Protein AF-A0A2S9Z1Y5-F1 (afdb_monomer)

Mean predicted aligned error: 18.27 Å

Secondary structure (DSSP, 8-state):
-----------------------------------------GGG-EEEEEEEE--S-HHHHHHHHSTTT--EEEEETT-EE-TTTPPEEEEB-S-SEE-TTSTT-EEEEEEEEEEEEGGGTEEEEEEEEEEEEEETTEEEEEEEEEEEEE-TTS-EEEEEEEEEEEEEEEE-S---TTBSEEEEEEEEEE-HHHHHHTTTSS-TT-B---EEEEEEEESTTPBPP------------------------------------------------SSSSSTTGGGT-SPPP-PPPPPPPPHHHHTTS--

Nearest PDB structures (foldseek):
  6jsa-assembly1_A  TM=8.791E-01  e=3.546E-11  Corynebacterium glutamicum ATCC 13032
  6jsb-assembly2_B  TM=8.304E-01  e=4.622E-11  Corynebacterium glutamicum ATCC 13032
  6js9-assembly2_B  TM=7.954E-01  e=5.441E-09  Corynebacterium glutamicum ATCC 13032
  8smu-assembly1_A  TM=7.666E-01  e=1.205E-08  Aequorea victoria
  6jsd-assembly1_A  TM=7.590E-01  e=3.392E-07  Corynebacterium glutamicum ATCC 13032

Solvent-accessible surface area (backbone atoms only — not comparable to full-atom values): 18868 Å² total; per-residue (Å²): 133,88,82,89,83,89,86,89,87,87,87,90,81,87,83,84,82,84,80,85,80,83,80,80,81,81,74,79,80,76,75,78,74,74,70,81,54,74,46,80,60,59,89,57,31,39,22,30,56,52,33,41,32,45,45,73,27,56,69,56,47,44,42,30,62,26,91,81,26,67,26,47,79,46,48,34,79,75,20,45,56,47,78,82,79,40,58,29,36,20,37,42,67,43,68,72,40,67,34,60,81,36,60,73,34,72,45,39,23,40,21,29,43,37,38,35,16,56,92,57,36,32,35,35,40,42,28,56,35,30,46,34,24,68,39,82,58,30,31,34,34,27,24,24,37,42,32,42,30,38,46,100,86,69,45,83,43,69,41,74,47,71,72,34,60,36,22,46,30,38,46,64,80,80,75,63,71,31,41,28,63,48,78,41,50,24,51,28,29,27,24,66,51,36,17,52,68,50,74,64,76,41,55,54,72,39,79,40,31,61,29,38,44,31,36,34,38,43,39,96,34,36,47,74,74,78,70,80,75,77,92,77,87,81,85,85,84,83,91,84,86,88,82,90,82,84,89,85,85,89,82,90,80,89,82,83,84,88,81,88,79,89,86,83,90,86,90,83,87,86,89,87,89,85,80,76,72,72,71,58,64,80,69,72,81,67,82,83,78,80,73,80,80,74,78,79,78,57,74,80,62,62,74,73,54,86,129

Structure (mmCIF, N/CA/C/O backbone):
data_AF-A0A2S9Z1Y5-F1
#
_entry.id   AF-A0A2S9Z1Y5-F1
#
loop_
_atom_site.group_PDB
_atom_site.id
_atom_site.type_symbol
_atom_site.label_atom_id
_atom_site.label_alt_id
_atom_site.label_comp_id
_atom_site.label_asym_id
_atom_site.label_entity_id
_atom_site.label_seq_id
_atom_site.pdbx_PDB_ins_code
_atom_site.Cartn_x
_atom_site.Cartn_y
_atom_site.Cartn_z
_atom_site.occupancy
_atom_site.B_iso_or_equiv
_atom_site.auth_seq_id
_atom_site.auth_comp_id
_atom_site.auth_asym_id
_atom_site.auth_atom_id
_atom_site.pdbx_PDB_model_num
ATOM 1 N N . MET A 1 1 ? -3.753 -54.426 124.179 1.00 38.72 1 MET A N 1
ATOM 2 C CA . MET A 1 1 ? -2.621 -54.236 123.244 1.00 38.72 1 MET A CA 1
ATOM 3 C C . MET A 1 1 ? -2.992 -53.029 122.375 1.00 38.72 1 MET A C 1
ATOM 5 O O . MET A 1 1 ? -3.966 -53.145 121.653 1.00 38.72 1 MET A O 1
ATOM 9 N N . LEU A 1 2 ? -2.569 -51.782 122.665 1.00 38.56 2 LEU A N 1
ATOM 10 C CA . LEU A 1 2 ? -1.270 -51.142 122.317 1.00 38.56 2 LEU A CA 1
ATOM 11 C C . LEU A 1 2 ? -0.838 -51.491 120.877 1.00 38.56 2 LEU A C 1
ATOM 13 O O . LEU A 1 2 ? -0.838 -52.666 120.555 1.00 38.56 2 LEU A O 1
ATOM 17 N N . SER A 1 3 ? -0.406 -50.618 119.962 1.00 40.72 3 SER A N 1
ATOM 18 C CA . SER A 1 3 ? 0.148 -49.251 119.978 1.00 40.72 3 SER A CA 1
ATOM 19 C C . SER A 1 3 ? 0.365 -48.878 118.478 1.00 40.72 3 SER A C 1
ATOM 21 O O . SER A 1 3 ? 0.708 -49.764 117.708 1.00 40.72 3 SER A O 1
ATOM 23 N N . VAL A 1 4 ? 0.043 -47.678 117.968 1.00 45.22 4 VAL A N 1
ATOM 24 C CA . VAL A 1 4 ? 0.952 -46.511 117.778 1.00 45.22 4 VAL A CA 1
ATOM 25 C C . VAL A 1 4 ? 1.717 -46.419 116.427 1.00 45.22 4 VAL A C 1
ATOM 27 O O . VAL A 1 4 ? 2.617 -47.192 116.141 1.00 45.22 4 VAL A O 1
ATOM 30 N N . ARG A 1 5 ? 1.384 -45.331 115.698 1.00 49.84 5 ARG A N 1
ATOM 31 C CA . ARG A 1 5 ? 2.221 -44.315 114.993 1.00 49.84 5 ARG A CA 1
ATOM 32 C C . ARG A 1 5 ? 3.092 -44.624 113.746 1.00 49.84 5 ARG A C 1
ATOM 34 O O . ARG A 1 5 ? 4.193 -45.136 113.844 1.00 49.84 5 ARG A O 1
ATOM 41 N N . SER A 1 6 ? 2.691 -43.939 112.659 1.00 50.47 6 SER A N 1
ATOM 42 C CA . SER A 1 6 ? 3.401 -42.882 111.882 1.00 50.47 6 SER A CA 1
ATOM 43 C C . SER A 1 6 ? 4.712 -43.157 111.118 1.00 50.47 6 SER A C 1
ATOM 45 O O . SER A 1 6 ? 5.701 -43.543 111.729 1.00 50.47 6 SER A O 1
ATOM 47 N N . ARG A 1 7 ? 4.808 -42.651 109.871 1.00 52.56 7 ARG A N 1
ATOM 48 C CA . ARG A 1 7 ? 5.592 -41.448 109.471 1.00 52.56 7 ARG A CA 1
ATOM 49 C C . ARG A 1 7 ? 5.384 -41.101 107.981 1.00 52.56 7 ARG A C 1
ATOM 51 O O . ARG A 1 7 ? 5.009 -41.948 107.185 1.00 52.56 7 ARG A O 1
ATOM 58 N N . ARG A 1 8 ? 5.572 -39.811 107.673 1.00 59.75 8 ARG A N 1
ATOM 59 C CA . ARG A 1 8 ? 5.397 -39.111 106.382 1.00 59.75 8 ARG A CA 1
ATOM 60 C C . ARG A 1 8 ? 6.582 -39.341 105.428 1.00 59.75 8 ARG A C 1
ATOM 62 O O . ARG A 1 8 ? 7.647 -39.667 105.935 1.00 59.75 8 ARG A O 1
ATOM 69 N N . LEU A 1 9 ? 6.418 -39.005 104.137 1.00 47.81 9 LEU A N 1
ATOM 70 C CA . LEU A 1 9 ? 7.308 -38.143 103.317 1.00 47.81 9 LEU A CA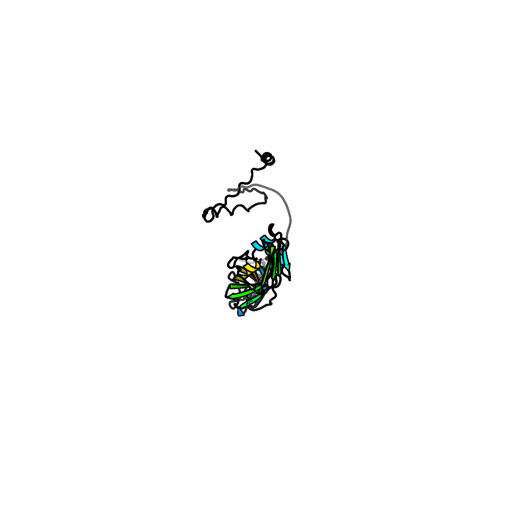 1
ATOM 71 C C . LEU A 1 9 ? 6.660 -37.846 101.931 1.00 47.81 9 LEU A C 1
ATOM 73 O O . LEU A 1 9 ? 6.079 -38.734 101.320 1.00 47.81 9 LEU A O 1
ATOM 77 N N . ALA A 1 10 ? 6.724 -36.581 101.488 1.00 44.72 10 ALA A N 1
ATOM 78 C CA . ALA A 1 10 ? 6.367 -36.036 100.151 1.00 44.72 10 ALA A CA 1
ATOM 79 C C . ALA A 1 10 ? 7.657 -35.970 99.261 1.00 44.72 10 ALA A C 1
ATOM 81 O O . ALA A 1 10 ? 8.664 -36.444 99.794 1.00 44.72 10 ALA A O 1
ATOM 82 N N . PRO A 1 11 ? 7.772 -35.367 98.033 1.00 51.75 11 PRO A N 1
ATOM 83 C CA . PRO A 1 11 ? 6.870 -34.460 97.280 1.00 51.75 11 PRO A CA 1
ATOM 84 C C . PRO A 1 11 ? 6.897 -34.536 95.707 1.00 51.75 11 PRO A C 1
ATOM 86 O O . PRO A 1 11 ? 7.603 -35.335 95.110 1.00 51.75 11 PRO A O 1
ATOM 89 N N . ALA A 1 12 ? 6.149 -33.606 95.081 1.00 43.25 12 ALA A N 1
ATOM 90 C CA . ALA A 1 12 ? 6.402 -32.858 93.827 1.00 43.25 12 ALA A CA 1
ATOM 91 C C . ALA A 1 12 ? 6.420 -33.540 92.434 1.00 43.25 12 ALA A C 1
ATOM 93 O O . ALA A 1 12 ? 7.343 -34.264 92.082 1.00 43.25 12 ALA A O 1
ATOM 94 N N . ALA A 1 13 ? 5.502 -33.101 91.559 1.00 40.69 13 ALA A N 1
ATOM 95 C CA . ALA A 1 13 ? 5.736 -32.993 90.116 1.00 40.69 13 ALA A CA 1
ATOM 96 C C . ALA A 1 13 ? 5.002 -31.759 89.548 1.00 40.69 13 ALA A C 1
ATOM 98 O O . ALA A 1 13 ? 3.825 -31.538 89.831 1.00 40.69 13 ALA A O 1
ATOM 99 N N . LEU A 1 14 ? 5.752 -30.943 88.801 1.00 41.97 14 LEU A N 1
ATOM 100 C CA . LEU A 1 14 ? 5.355 -29.709 88.115 1.00 41.97 14 LEU A CA 1
ATOM 101 C C . LEU A 1 14 ? 4.198 -29.939 87.126 1.00 41.97 14 LEU A C 1
ATOM 103 O O . LEU A 1 14 ? 4.269 -30.839 86.293 1.00 41.97 14 LEU A O 1
ATOM 107 N N . ALA A 1 15 ? 3.198 -29.055 87.139 1.00 42.56 15 ALA A N 1
ATOM 108 C CA . ALA A 1 15 ? 2.234 -28.915 86.050 1.00 42.56 15 ALA A CA 1
ATOM 109 C C . ALA A 1 15 ? 2.731 -27.837 85.071 1.00 42.56 15 ALA A C 1
ATOM 111 O O . ALA A 1 15 ? 2.808 -26.661 85.427 1.00 42.56 15 ALA A O 1
ATOM 112 N N . LEU A 1 16 ? 3.089 -28.241 83.848 1.00 45.97 16 LEU A N 1
ATOM 113 C CA . LEU A 1 16 ? 3.370 -27.331 82.736 1.00 45.97 16 LEU A CA 1
ATOM 114 C C . LEU A 1 16 ? 2.037 -26.797 82.185 1.00 45.97 16 LEU A C 1
ATOM 116 O O . LEU A 1 16 ? 1.199 -27.560 81.709 1.00 45.97 16 LEU A O 1
ATOM 120 N N . SER A 1 17 ? 1.843 -25.485 82.253 1.00 48.00 17 SER A N 1
ATOM 121 C CA . SER A 1 17 ? 0.731 -24.767 81.634 1.00 48.00 17 SER A CA 1
ATOM 122 C C . SER A 1 17 ? 0.933 -24.661 80.119 1.00 48.00 17 SER A C 1
ATOM 124 O O . SER A 1 17 ? 1.886 -24.023 79.674 1.00 48.00 17 SER A O 1
ATOM 126 N N . VAL A 1 18 ? 0.029 -25.244 79.330 1.00 45.53 18 VAL A N 1
ATOM 127 C CA . VAL A 1 18 ? -0.055 -25.020 77.878 1.00 45.53 18 VAL A CA 1
ATOM 128 C C . VAL A 1 18 ? -0.941 -23.800 77.634 1.00 45.53 18 VAL A C 1
ATOM 130 O O . VAL A 1 18 ? -2.139 -23.826 77.912 1.00 45.53 18 VAL A O 1
ATOM 133 N N . SER A 1 19 ? -0.351 -22.714 77.143 1.00 46.69 19 SER A N 1
ATOM 134 C CA . SER A 1 19 ? -1.064 -21.534 76.661 1.00 46.69 19 SER A CA 1
ATOM 135 C C . SER A 1 19 ? -1.602 -21.783 75.246 1.00 46.69 19 SER A C 1
ATOM 137 O O . SER A 1 19 ? -0.847 -22.036 74.311 1.00 46.69 19 SER A O 1
ATOM 139 N N . LEU A 1 20 ? -2.926 -21.697 75.085 1.00 46.91 20 LEU A N 1
ATOM 140 C CA . LEU A 1 20 ? -3.603 -21.684 73.787 1.00 46.91 20 LEU A CA 1
ATOM 141 C C . LEU A 1 20 ? -3.385 -20.311 73.125 1.00 46.91 20 LEU A C 1
ATOM 143 O O . LEU A 1 20 ? -4.011 -19.323 73.505 1.00 46.91 20 LEU A O 1
ATOM 147 N N . GLY A 1 21 ? -2.477 -20.238 72.153 1.00 44.31 21 GLY A N 1
ATOM 148 C CA . GLY A 1 21 ? -2.326 -19.073 71.283 1.00 44.31 21 GLY A CA 1
ATOM 149 C C . G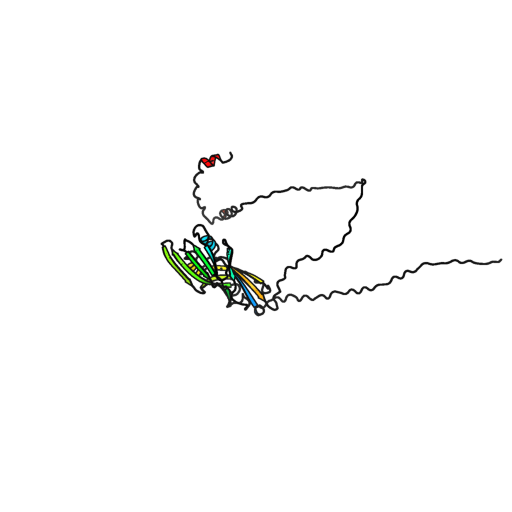LY A 1 21 ? -3.395 -19.081 70.191 1.00 44.31 21 GLY A C 1
ATOM 150 O O . GLY A 1 21 ? -3.364 -19.927 69.302 1.00 44.31 21 GLY A O 1
ATOM 151 N N . ALA A 1 22 ? -4.342 -18.145 70.250 1.00 47.19 22 ALA A N 1
ATOM 152 C CA . ALA A 1 22 ? -5.285 -17.890 69.167 1.00 47.19 22 ALA A CA 1
ATOM 153 C C . ALA A 1 22 ? -4.573 -17.122 68.040 1.00 47.19 22 ALA A C 1
ATOM 155 O O . ALA A 1 22 ? -4.371 -15.912 68.133 1.00 47.19 22 ALA A O 1
ATOM 156 N N . ALA A 1 23 ? -4.177 -17.824 66.978 1.00 47.78 23 ALA A N 1
ATOM 157 C CA . ALA A 1 23 ? -3.744 -17.198 65.735 1.00 47.78 23 ALA A CA 1
ATOM 158 C C . ALA A 1 23 ? -4.984 -16.746 64.948 1.00 47.78 23 ALA A C 1
ATOM 160 O O . ALA A 1 23 ? -5.724 -17.567 64.406 1.00 47.78 23 ALA A O 1
ATOM 161 N N . ALA A 1 24 ? -5.229 -15.437 64.908 1.00 50.44 24 ALA A N 1
ATOM 162 C CA . ALA A 1 24 ? -6.201 -14.849 63.998 1.00 50.44 24 ALA A CA 1
ATOM 163 C C . ALA A 1 24 ? -5.649 -14.940 62.565 1.00 50.44 24 ALA A C 1
ATOM 165 O O . ALA A 1 24 ? -4.681 -14.262 62.226 1.00 50.44 24 ALA A O 1
ATOM 166 N N . LEU A 1 25 ? -6.249 -15.797 61.734 1.00 47.19 25 LEU A N 1
ATOM 167 C CA . LEU A 1 25 ? -6.003 -15.816 60.294 1.00 47.19 25 LEU A CA 1
ATOM 168 C C . LEU A 1 25 ? -6.595 -14.541 59.681 1.00 47.19 25 LEU A C 1
ATOM 170 O O . LEU A 1 25 ? -7.809 -14.419 59.525 1.00 47.19 25 LEU A O 1
ATOM 174 N N . SER A 1 26 ? -5.740 -13.593 59.314 1.00 53.72 26 SER A N 1
ATOM 175 C CA . SER A 1 26 ? -6.088 -12.516 58.391 1.00 53.72 26 SER A CA 1
ATOM 176 C C . SER A 1 26 ? -6.275 -13.119 56.996 1.00 53.72 26 SER A C 1
ATOM 178 O O . SER A 1 26 ? -5.310 -13.479 56.326 1.00 53.72 26 SER A O 1
ATOM 180 N N . ALA A 1 27 ? -7.529 -13.258 56.565 1.00 49.47 27 ALA A N 1
ATOM 181 C CA . ALA A 1 27 ? -7.848 -13.626 55.191 1.00 49.47 27 ALA A CA 1
ATOM 182 C C . ALA A 1 27 ? -7.445 -12.477 54.244 1.00 49.47 27 ALA A C 1
ATOM 184 O O . ALA A 1 27 ? -7.798 -11.325 54.519 1.00 49.47 27 ALA A O 1
ATOM 185 N N . PRO A 1 28 ? -6.736 -12.741 53.133 1.00 48.94 28 PRO A N 1
ATOM 186 C CA . PRO A 1 28 ? -6.531 -11.728 52.110 1.00 48.94 28 PRO A CA 1
ATOM 187 C C . PRO A 1 28 ? -7.889 -11.381 51.491 1.00 48.94 28 PRO A C 1
ATOM 189 O O . PRO A 1 28 ? -8.645 -12.266 51.087 1.00 48.94 28 PRO A O 1
ATOM 192 N N . ALA A 1 29 ? -8.213 -10.088 51.443 1.00 49.09 29 ALA A N 1
ATOM 193 C CA . ALA A 1 29 ? -9.372 -9.601 50.715 1.00 49.09 29 ALA A CA 1
ATOM 194 C C . ALA A 1 29 ? -9.214 -10.013 49.246 1.00 49.09 29 ALA A C 1
ATOM 196 O O . ALA A 1 29 ? -8.304 -9.547 48.560 1.00 49.09 29 ALA A O 1
ATOM 197 N N . ALA A 1 30 ? -10.078 -10.916 48.783 1.00 45.19 30 ALA A N 1
ATOM 198 C CA . ALA A 1 30 ? -10.193 -11.228 47.373 1.00 45.19 30 ALA A CA 1
ATOM 199 C C . ALA A 1 30 ? -10.596 -9.936 46.658 1.00 45.19 30 ALA A C 1
ATOM 201 O O . ALA A 1 30 ? -11.728 -9.467 46.786 1.00 45.19 30 ALA A O 1
ATOM 202 N N . VAL A 1 31 ? -9.647 -9.335 45.941 1.00 52.12 31 VAL A N 1
ATOM 203 C CA . VAL A 1 31 ? -9.962 -8.326 44.938 1.00 52.12 31 VAL A CA 1
ATOM 204 C C . VAL A 1 31 ? -10.871 -9.046 43.954 1.00 52.12 31 VAL A C 1
ATOM 206 O O . VAL A 1 31 ? -10.436 -9.981 43.282 1.00 52.12 31 VAL A O 1
ATOM 209 N N . ALA A 1 32 ? -12.156 -8.694 43.945 1.00 46.69 32 ALA A N 1
ATOM 210 C CA . ALA A 1 32 ? -13.061 -9.160 42.914 1.00 46.69 32 ALA A CA 1
ATOM 211 C C . ALA A 1 32 ? -12.478 -8.666 41.590 1.00 46.69 32 ALA A C 1
ATOM 213 O O . ALA A 1 32 ? -12.548 -7.476 41.285 1.00 46.69 32 ALA A O 1
ATOM 214 N N . ALA A 1 33 ? -11.827 -9.564 40.852 1.00 50.16 33 ALA A N 1
ATOM 215 C CA . ALA A 1 33 ? -11.483 -9.317 39.470 1.00 50.16 33 ALA A CA 1
ATOM 216 C C . ALA A 1 33 ? -12.812 -9.030 38.768 1.00 50.16 33 ALA A C 1
ATOM 218 O O . ALA A 1 33 ? -13.653 -9.925 38.647 1.00 50.16 33 ALA A O 1
ATOM 219 N N . GLU A 1 34 ? -13.049 -7.767 38.401 1.00 49.12 34 GLU A N 1
ATOM 220 C CA . GLU A 1 34 ? -14.150 -7.439 37.507 1.00 49.12 34 GLU A CA 1
ATOM 221 C C . GLU A 1 34 ? -14.014 -8.363 36.296 1.00 49.12 34 GLU A C 1
ATOM 223 O O . GLU A 1 34 ? -12.950 -8.440 35.675 1.00 49.12 34 GLU A O 1
ATOM 228 N N . ALA A 1 35 ? -15.078 -9.111 35.996 1.00 49.25 35 ALA A N 1
ATOM 229 C CA . ALA A 1 35 ? -15.143 -9.885 34.769 1.00 49.25 35 ALA A CA 1
ATOM 230 C C . ALA A 1 35 ? -14.788 -8.953 33.599 1.00 49.25 35 ALA A C 1
ATOM 232 O O . ALA A 1 35 ? -15.253 -7.805 33.600 1.00 49.25 35 ALA A O 1
ATOM 233 N N . PRO A 1 36 ? -13.976 -9.398 32.620 1.00 53.81 36 PRO A N 1
ATOM 234 C CA . PRO A 1 36 ? -13.613 -8.549 31.498 1.00 53.81 36 PRO A CA 1
ATOM 235 C C . PRO A 1 36 ? -14.906 -8.065 30.846 1.00 53.81 36 PRO A C 1
ATOM 237 O O . PRO A 1 36 ? -15.701 -8.869 30.352 1.00 53.81 36 PRO A O 1
ATOM 240 N N . LYS A 1 37 ? -15.149 -6.749 30.896 1.00 57.25 37 LYS A N 1
ATOM 241 C CA . LYS A 1 37 ? -16.239 -6.121 30.153 1.00 57.25 37 LYS A CA 1
ATOM 242 C C . LYS A 1 37 ? -15.904 -6.341 28.682 1.00 57.25 37 LYS A C 1
ATOM 244 O O . LYS A 1 37 ? -15.080 -5.633 28.121 1.00 57.25 37 LYS A O 1
ATOM 249 N N . GLY A 1 38 ? -16.456 -7.390 28.078 1.00 62.44 38 GLY A N 1
ATOM 250 C CA . GLY A 1 38 ? -16.220 -7.674 26.671 1.00 62.44 38 GLY A CA 1
ATOM 251 C C . GLY A 1 38 ? -16.755 -6.516 25.836 1.00 62.44 38 GLY A C 1
ATOM 252 O O . GLY A 1 38 ? -17.953 -6.238 25.887 1.00 62.44 38 GLY A O 1
ATOM 253 N N . CYS A 1 39 ? -15.888 -5.844 25.073 1.00 67.69 39 CYS A N 1
ATOM 254 C CA . CYS A 1 39 ? -16.331 -4.866 24.084 1.00 67.69 39 CYS A CA 1
ATOM 255 C C . CYS A 1 39 ? -17.222 -5.555 23.043 1.00 67.69 39 CYS A C 1
ATOM 257 O O . CYS A 1 39 ? -16.732 -6.211 22.120 1.00 67.69 39 CYS A O 1
ATOM 259 N N . THR A 1 40 ? -18.535 -5.409 23.184 1.00 70.06 40 THR A N 1
ATOM 260 C CA . THR A 1 40 ? -19.505 -5.876 22.185 1.00 70.06 40 THR A CA 1
ATOM 261 C C . THR A 1 40 ? -19.886 -4.744 21.232 1.00 70.06 40 THR A C 1
ATOM 263 O O . THR A 1 40 ? -19.989 -4.969 20.020 1.00 70.06 40 THR A O 1
ATOM 266 N N . ASP A 1 41 ? -19.979 -3.520 21.755 1.00 82.44 41 ASP A N 1
ATOM 267 C CA . ASP A 1 41 ? -20.291 -2.311 21.000 1.00 82.44 41 ASP A CA 1
ATOM 268 C C . ASP A 1 41 ? -19.025 -1.641 20.437 1.00 82.44 41 ASP A C 1
ATOM 270 O O . ASP A 1 41 ? -18.089 -1.320 21.167 1.00 82.44 41 ASP A O 1
ATOM 274 N N . ALA A 1 42 ? -19.000 -1.426 19.119 1.00 83.38 42 ALA A N 1
ATOM 275 C CA . ALA A 1 42 ? -17.908 -0.732 18.439 1.00 83.38 42 ALA A CA 1
ATOM 276 C C . ALA A 1 42 ? -17.870 0.772 18.764 1.00 83.38 42 ALA A C 1
ATOM 278 O O . ALA A 1 42 ? -16.807 1.378 18.677 1.00 83.38 42 ALA A O 1
ATOM 279 N N . ALA A 1 43 ? -18.994 1.369 19.181 1.00 86.56 43 ALA A N 1
ATOM 280 C CA . ALA A 1 43 ? -19.068 2.786 19.540 1.00 86.56 43 ALA A CA 1
ATOM 281 C C . ALA A 1 43 ? -18.254 3.136 20.799 1.00 86.56 43 ALA A C 1
ATOM 283 O O . ALA A 1 43 ? -17.921 4.298 21.016 1.00 86.56 43 ALA A O 1
ATOM 284 N N . GLN A 1 44 ? -17.913 2.135 21.615 1.00 87.00 44 GLN A N 1
ATOM 285 C CA . GLN A 1 44 ? -17.090 2.289 22.818 1.00 87.00 44 GLN A CA 1
ATOM 286 C C . GLN A 1 44 ? -15.585 2.183 22.532 1.00 87.00 44 GLN A C 1
ATOM 288 O O . GLN A 1 44 ? -14.781 2.239 23.461 1.00 87.00 44 GLN A O 1
ATOM 293 N N . ILE A 1 45 ? -15.199 1.997 21.266 1.00 89.44 45 ILE A N 1
ATOM 294 C CA . ILE A 1 45 ? -13.822 1.730 20.861 1.00 89.44 45 ILE A CA 1
ATOM 295 C C . ILE A 1 45 ? -13.354 2.835 19.924 1.00 89.44 45 ILE A C 1
ATOM 297 O O . ILE A 1 45 ? -13.943 3.091 18.874 1.00 89.44 45 ILE A O 1
ATOM 301 N N . THR A 1 46 ? -12.243 3.456 20.296 1.00 91.88 46 THR A N 1
ATOM 302 C CA . THR A 1 46 ? -11.485 4.358 19.432 1.00 91.88 46 THR A CA 1
ATOM 303 C C . THR A 1 46 ? -10.284 3.600 18.885 1.00 91.88 46 THR A C 1
ATOM 305 O O . THR A 1 46 ? -9.589 2.922 19.643 1.00 91.88 46 THR A O 1
ATOM 308 N N . THR A 1 47 ? -10.015 3.718 17.587 1.00 93.06 47 THR A N 1
ATOM 309 C CA . THR A 1 47 ? -8.849 3.099 16.952 1.00 93.06 47 THR A CA 1
ATOM 310 C C . THR A 1 47 ? -7.842 4.158 16.519 1.00 93.06 47 THR A C 1
ATOM 312 O O . THR A 1 47 ? -8.209 5.150 15.899 1.00 93.06 47 THR A O 1
ATOM 315 N N . THR A 1 48 ? -6.560 3.921 16.796 1.00 95.75 48 THR A N 1
ATOM 316 C CA . THR A 1 48 ? -5.432 4.669 16.232 1.00 95.75 48 THR A CA 1
ATOM 317 C C . THR A 1 48 ? -4.679 3.771 15.246 1.00 95.75 48 THR A C 1
ATOM 319 O O . THR A 1 48 ? -4.203 2.703 15.641 1.00 95.75 48 THR A O 1
ATOM 322 N N . PRO A 1 49 ? -4.559 4.144 13.962 1.00 95.25 49 PRO A N 1
ATOM 323 C CA . PRO A 1 49 ? -3.712 3.410 13.035 1.00 95.25 49 PRO A CA 1
ATOM 324 C C . PRO A 1 49 ? -2.236 3.601 13.385 1.00 95.25 49 PRO A C 1
ATOM 326 O O . PRO A 1 49 ? -1.815 4.662 13.835 1.00 95.25 49 PRO A O 1
ATOM 329 N N . VAL A 1 50 ? -1.445 2.553 13.171 1.00 96.94 50 VAL A N 1
ATOM 330 C CA . VAL A 1 50 ? -0.006 2.547 13.461 1.00 96.94 50 VAL A CA 1
ATOM 331 C C . VAL A 1 50 ? 0.790 2.489 12.165 1.00 96.94 50 VAL A C 1
ATOM 333 O O . VAL A 1 50 ? 1.621 3.354 11.897 1.00 96.94 50 VAL A O 1
ATOM 336 N N . ALA A 1 51 ? 0.545 1.464 11.349 1.00 97.81 51 ALA A N 1
ATOM 337 C CA . ALA A 1 51 ? 1.251 1.273 10.090 1.00 97.81 51 ALA A CA 1
ATOM 338 C C . ALA A 1 51 ? 0.481 0.350 9.143 1.00 97.81 51 ALA A C 1
ATOM 340 O O . ALA A 1 51 ? -0.273 -0.521 9.581 1.00 97.81 51 ALA A O 1
ATOM 341 N N . LEU A 1 52 ? 0.751 0.495 7.851 1.00 98.50 52 LEU A N 1
ATOM 342 C CA . LEU A 1 52 ? 0.333 -0.421 6.799 1.00 98.50 52 LEU A CA 1
ATOM 343 C C . LEU A 1 52 ? 1.575 -1.094 6.218 1.00 98.50 52 LEU A C 1
ATOM 345 O O . LEU A 1 52 ? 2.542 -0.421 5.880 1.00 98.50 52 LEU A O 1
ATOM 349 N N . LYS A 1 53 ? 1.565 -2.417 6.078 1.00 98.44 53 LYS A N 1
ATOM 350 C CA . LYS A 1 53 ? 2.609 -3.156 5.358 1.00 98.44 53 LYS A CA 1
ATOM 351 C C . LYS A 1 53 ? 2.042 -3.687 4.057 1.00 98.44 53 LYS A C 1
ATOM 353 O O . LYS A 1 53 ? 1.042 -4.396 4.111 1.00 98.44 53 LYS A O 1
ATOM 358 N N . TRP A 1 54 ? 2.663 -3.385 2.922 1.00 98.50 54 TRP A N 1
ATOM 359 C CA . TRP A 1 54 ? 2.203 -3.881 1.624 1.00 98.50 54 TRP A CA 1
ATOM 360 C C . TRP A 1 54 ? 3.274 -3.736 0.542 1.00 98.50 54 TRP A C 1
ATOM 362 O O . TRP A 1 54 ? 3.990 -2.744 0.514 1.00 98.50 54 TRP A O 1
ATOM 372 N N . ASN A 1 55 ? 3.361 -4.706 -0.368 1.00 96.75 55 ASN A N 1
ATOM 373 C CA . ASN A 1 55 ? 4.407 -4.777 -1.396 1.00 96.75 55 ASN A CA 1
ATOM 374 C C . ASN A 1 55 ? 3.914 -4.555 -2.826 1.00 96.75 55 ASN A C 1
ATOM 376 O O . ASN A 1 55 ? 4.652 -4.821 -3.772 1.00 96.75 55 ASN A O 1
ATOM 380 N N . ILE A 1 56 ? 2.669 -4.107 -3.017 1.00 97.38 56 ILE A N 1
ATOM 381 C CA . ILE A 1 56 ? 1.961 -4.161 -4.305 1.00 97.38 56 ILE A CA 1
ATOM 382 C C . ILE A 1 56 ? 1.772 -5.625 -4.739 1.00 97.38 56 ILE A C 1
ATOM 384 O O . ILE A 1 56 ? 0.677 -6.165 -4.628 1.00 97.38 56 ILE A O 1
ATOM 388 N N . LYS A 1 57 ? 2.845 -6.301 -5.160 1.00 97.81 57 LYS A N 1
ATOM 389 C CA . LYS A 1 57 ? 2.924 -7.748 -5.391 1.00 97.81 57 LYS A CA 1
ATOM 390 C C . LYS A 1 57 ? 4.365 -8.216 -5.187 1.00 97.81 57 LYS A C 1
ATOM 392 O O . LYS A 1 57 ? 5.281 -7.645 -5.776 1.00 97.81 57 LYS A O 1
ATOM 397 N N . ASP A 1 58 ? 4.579 -9.289 -4.432 1.00 97.50 58 ASP A N 1
ATOM 398 C CA . ASP A 1 58 ? 5.939 -9.749 -4.103 1.00 97.50 58 ASP A CA 1
ATOM 399 C C . ASP A 1 58 ? 6.747 -10.168 -5.340 1.00 97.50 58 ASP A C 1
ATOM 401 O O . ASP A 1 58 ? 7.950 -9.910 -5.426 1.00 97.50 58 ASP A O 1
ATOM 405 N N . SER A 1 59 ? 6.085 -10.738 -6.355 1.00 97.12 59 SER A N 1
ATOM 406 C CA . SER A 1 59 ? 6.725 -11.054 -7.639 1.00 97.12 59 SER A CA 1
ATOM 407 C C . SER A 1 59 ? 7.178 -9.804 -8.391 1.00 97.12 59 SER A C 1
ATOM 409 O O . SER A 1 59 ? 8.143 -9.872 -9.146 1.00 97.12 59 SER A O 1
ATOM 411 N N . TYR A 1 60 ? 6.515 -8.662 -8.187 1.00 97.38 60 TYR A N 1
ATOM 412 C CA . TYR A 1 60 ?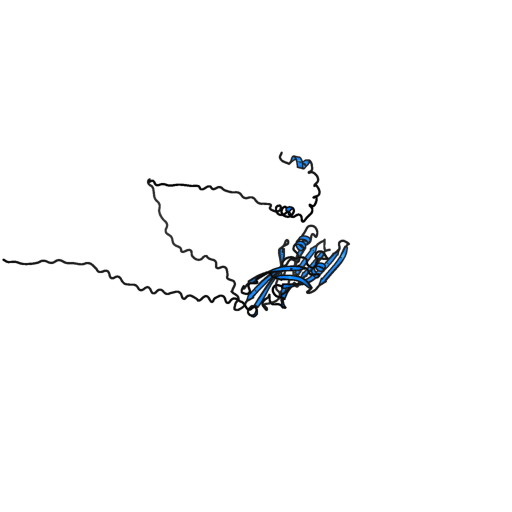 6.918 -7.401 -8.799 1.00 97.38 60 TYR A CA 1
ATOM 413 C C . TYR A 1 60 ? 8.179 -6.857 -8.138 1.00 97.38 60 TYR A C 1
ATOM 415 O O . TYR A 1 60 ? 9.144 -6.567 -8.835 1.00 97.38 60 TYR A O 1
ATOM 423 N N . ILE A 1 61 ? 8.211 -6.823 -6.801 1.00 97.81 61 ILE A N 1
ATOM 424 C CA . ILE A 1 61 ? 9.407 -6.449 -6.033 1.00 97.81 61 ILE A CA 1
ATOM 425 C C . ILE A 1 61 ? 10.589 -7.348 -6.418 1.00 97.81 61 ILE A C 1
ATOM 427 O O . ILE A 1 61 ? 11.678 -6.860 -6.719 1.00 97.81 61 ILE A O 1
ATOM 431 N N . SER A 1 62 ? 10.349 -8.659 -6.496 1.00 97.56 62 SER A N 1
ATOM 432 C CA . SER A 1 62 ? 11.355 -9.646 -6.903 1.00 97.56 62 SER A CA 1
ATOM 433 C C . SER A 1 62 ? 11.844 -9.438 -8.334 1.00 97.56 62 SER A C 1
ATOM 435 O O . SER A 1 62 ? 13.038 -9.547 -8.596 1.00 97.56 62 SER A O 1
ATOM 437 N N . TYR A 1 63 ? 10.940 -9.115 -9.263 1.00 96.62 63 TYR A N 1
ATOM 438 C CA . TYR A 1 63 ? 11.288 -8.797 -10.644 1.00 96.62 63 TYR A CA 1
ATOM 439 C C . TYR A 1 63 ? 12.182 -7.561 -10.732 1.00 96.62 63 TYR A C 1
ATOM 441 O O . TYR A 1 63 ? 13.223 -7.626 -11.385 1.00 96.62 63 TYR A O 1
ATOM 449 N N . VAL A 1 64 ? 11.804 -6.475 -10.044 1.00 97.38 64 VAL A N 1
ATOM 450 C CA . VAL A 1 64 ? 12.563 -5.217 -10.026 1.00 97.38 64 VAL A CA 1
ATOM 451 C C . VAL A 1 64 ? 13.987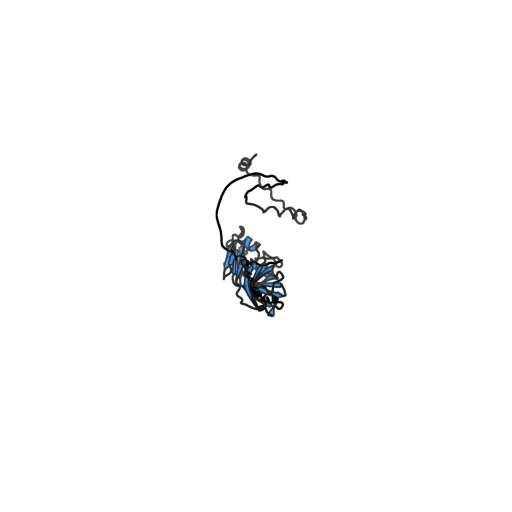 -5.467 -9.544 1.00 97.38 64 VAL A C 1
ATOM 453 O O . VAL A 1 64 ? 14.930 -5.063 -10.208 1.00 97.38 64 VAL A O 1
ATOM 456 N N . GLN A 1 65 ? 14.158 -6.184 -8.435 1.00 97.31 65 GLN A N 1
ATOM 457 C CA . GLN A 1 65 ? 15.477 -6.454 -7.849 1.00 97.31 65 GLN A CA 1
ATOM 458 C C . GLN A 1 65 ? 16.227 -7.623 -8.520 1.00 97.31 65 GLN A C 1
ATOM 460 O O . GLN A 1 65 ? 17.359 -7.931 -8.148 1.00 97.31 65 GLN A O 1
ATOM 465 N N . GLY A 1 66 ? 15.598 -8.307 -9.479 1.00 97.19 66 GLY A N 1
ATOM 466 C CA . GLY A 1 66 ? 16.140 -9.481 -10.155 1.00 97.19 66 GLY A CA 1
ATOM 467 C C . GLY A 1 66 ? 17.048 -9.154 -11.343 1.00 97.19 66 GLY A C 1
ATOM 468 O O . GLY A 1 66 ? 17.210 -8.008 -11.752 1.00 97.19 66 GLY A O 1
ATOM 469 N N . LEU A 1 67 ? 17.604 -10.200 -11.961 1.00 96.19 67 LEU A N 1
ATOM 470 C CA . LEU A 1 67 ? 18.582 -10.081 -13.056 1.00 96.19 67 LEU A CA 1
ATOM 471 C C . LEU A 1 67 ? 18.021 -9.496 -14.361 1.00 96.19 67 LEU A C 1
ATOM 473 O O . LEU A 1 67 ? 18.807 -9.115 -15.227 1.00 96.19 67 LEU A O 1
ATOM 477 N N . ILE A 1 68 ? 16.693 -9.468 -14.515 1.00 93.94 68 ILE A N 1
ATOM 478 C CA . ILE A 1 68 ? 16.025 -8.959 -15.719 1.00 93.94 68 ILE A CA 1
ATOM 479 C C . ILE A 1 68 ? 15.890 -7.437 -15.643 1.00 93.94 68 ILE A C 1
ATOM 481 O O . ILE A 1 68 ? 16.373 -6.750 -16.532 1.00 93.94 68 ILE A O 1
ATOM 485 N N . ALA A 1 69 ? 15.257 -6.910 -14.589 1.00 95.69 69 ALA A N 1
ATOM 486 C CA . ALA A 1 69 ? 15.079 -5.467 -14.440 1.00 95.69 69 ALA A CA 1
ATOM 487 C C . ALA A 1 69 ? 16.317 -4.772 -13.856 1.00 95.69 69 ALA A C 1
ATOM 489 O O . ALA A 1 69 ? 16.505 -3.586 -14.111 1.00 95.69 69 ALA A O 1
ATOM 490 N N . GLN A 1 70 ? 17.154 -5.488 -13.094 1.00 97.19 70 GLN A N 1
ATOM 491 C CA . GLN A 1 70 ? 18.398 -4.979 -12.491 1.00 97.19 70 GLN A CA 1
ATOM 492 C C . GLN A 1 70 ? 18.197 -3.650 -11.755 1.00 97.19 70 GLN A C 1
ATOM 494 O O . GLN A 1 70 ? 18.973 -2.704 -11.877 1.00 97.19 70 GLN A O 1
ATOM 499 N N . GLY A 1 71 ? 17.080 -3.577 -11.049 1.00 97.44 71 GLY A N 1
ATOM 500 C CA . GLY A 1 71 ? 16.527 -2.369 -10.491 1.00 97.44 71 GLY A CA 1
ATOM 501 C C . GLY A 1 71 ? 16.718 -2.227 -8.991 1.00 97.44 71 GLY A C 1
ATOM 502 O O . GLY A 1 71 ? 17.329 -3.055 -8.312 1.00 97.44 71 GLY A O 1
ATOM 503 N N . THR A 1 72 ? 16.139 -1.157 -8.461 1.00 97.81 72 THR A N 1
ATOM 504 C CA . THR A 1 72 ? 16.135 -0.827 -7.040 1.00 97.81 72 THR A CA 1
ATOM 505 C C . THR A 1 72 ? 14.715 -0.579 -6.550 1.00 97.81 72 THR A C 1
ATOM 507 O O . THR A 1 72 ? 13.825 -0.174 -7.298 1.00 97.81 72 THR A O 1
ATOM 510 N N . VAL A 1 73 ? 14.513 -0.842 -5.261 1.00 98.44 73 VAL A N 1
ATOM 511 C CA . VAL A 1 73 ? 13.284 -0.519 -4.540 1.00 98.44 73 VAL A CA 1
ATOM 512 C C . VAL A 1 73 ? 13.690 0.312 -3.334 1.00 98.44 73 VAL A C 1
ATOM 514 O O . VAL A 1 73 ? 14.466 -0.150 -2.496 1.00 98.44 73 VAL A O 1
ATOM 517 N N . THR A 1 74 ? 13.199 1.544 -3.275 1.00 98.19 74 THR A N 1
ATOM 518 C CA . THR A 1 74 ? 13.586 2.535 -2.270 1.00 98.19 74 THR A CA 1
ATOM 519 C C . THR A 1 74 ? 12.340 3.077 -1.590 1.00 98.19 74 THR A C 1
ATOM 521 O O . THR A 1 74 ? 11.411 3.529 -2.257 1.00 98.19 74 THR A O 1
ATOM 524 N N . ALA A 1 75 ? 12.310 3.042 -0.259 1.00 98.31 75 ALA A N 1
ATOM 525 C CA . ALA A 1 75 ? 11.269 3.716 0.507 1.00 98.31 75 ALA A CA 1
ATOM 526 C C . ALA A 1 75 ? 11.637 5.186 0.753 1.00 98.31 75 ALA A C 1
ATOM 528 O O . ALA A 1 75 ? 12.805 5.519 0.954 1.00 98.31 75 ALA A O 1
ATOM 529 N N . GLY A 1 76 ? 10.631 6.056 0.755 1.00 98.19 76 GLY A N 1
ATOM 530 C CA . GLY A 1 76 ? 10.765 7.486 1.002 1.00 98.19 76 GLY A CA 1
ATOM 531 C C . GLY A 1 76 ? 9.630 8.028 1.867 1.00 98.19 76 GLY A C 1
ATOM 532 O O . GLY A 1 76 ? 8.727 7.298 2.271 1.00 98.19 76 GLY A O 1
ATOM 533 N N . GLU A 1 77 ? 9.690 9.326 2.172 1.00 96.25 77 GLU A N 1
ATOM 534 C CA . GLU A 1 77 ? 8.616 10.063 2.866 1.00 96.25 77 GLU A CA 1
ATOM 535 C C . GLU A 1 77 ? 8.172 9.429 4.209 1.00 96.25 77 GLU A C 1
ATOM 537 O O . GLU A 1 77 ? 7.021 9.551 4.620 1.00 96.25 77 GLU A O 1
ATOM 542 N N . GLY A 1 78 ? 9.087 8.739 4.902 1.00 96.69 78 GLY A N 1
ATOM 543 C CA . GLY A 1 78 ? 8.833 8.073 6.188 1.00 96.69 78 GLY A CA 1
ATOM 544 C C . GLY A 1 78 ? 8.471 6.587 6.093 1.00 96.69 78 GLY A C 1
ATOM 545 O O . GLY A 1 78 ? 8.433 5.916 7.124 1.00 96.69 78 GLY A O 1
ATOM 546 N N . ALA A 1 79 ? 8.258 6.043 4.891 1.00 98.25 79 ALA A N 1
ATOM 547 C CA . ALA A 1 79 ? 8.174 4.598 4.714 1.00 98.25 79 ALA A CA 1
ATOM 548 C C . ALA A 1 79 ? 9.535 3.930 4.960 1.00 98.25 79 ALA A C 1
ATOM 550 O O . ALA A 1 79 ? 10.597 4.533 4.790 1.00 98.25 79 ALA A O 1
ATOM 551 N N . THR A 1 80 ? 9.499 2.648 5.308 1.00 98.50 80 THR A N 1
ATOM 552 C CA . THR A 1 80 ? 10.684 1.783 5.360 1.00 98.50 80 THR A CA 1
ATOM 553 C C . THR A 1 80 ? 10.506 0.595 4.425 1.00 98.50 80 THR A C 1
ATOM 555 O O . THR A 1 80 ? 9.385 0.167 4.154 1.00 98.50 80 THR A O 1
ATOM 558 N N . PHE A 1 81 ? 11.611 0.053 3.919 1.00 97.94 81 PHE A N 1
ATOM 559 C CA . PHE A 1 81 ? 11.612 -1.138 3.075 1.00 97.94 81 PHE A CA 1
ATOM 560 C C . PHE A 1 81 ? 12.616 -2.143 3.633 1.00 97.94 81 PHE A C 1
ATOM 562 O O . PHE A 1 81 ? 13.797 -1.828 3.787 1.00 97.94 81 PHE A O 1
ATOM 569 N N . ASN A 1 82 ? 12.141 -3.344 3.966 1.00 96.31 82 ASN A N 1
ATOM 570 C CA . ASN A 1 82 ? 12.988 -4.394 4.523 1.00 96.31 82 ASN A CA 1
ATOM 571 C C . ASN A 1 82 ? 13.717 -5.144 3.400 1.00 96.31 82 ASN A C 1
ATOM 573 O O . ASN A 1 82 ? 13.273 -6.196 2.952 1.00 96.31 82 ASN A O 1
ATOM 577 N N . ALA A 1 83 ? 14.802 -4.574 2.889 1.00 91.62 83 ALA A N 1
ATOM 578 C CA . ALA A 1 83 ? 15.526 -5.161 1.769 1.00 91.62 83 ALA A CA 1
ATOM 579 C C . ALA A 1 83 ? 16.285 -6.460 2.146 1.00 91.62 83 ALA A C 1
ATOM 581 O O . ALA A 1 83 ? 16.783 -6.570 3.268 1.00 91.62 83 ALA A O 1
ATOM 582 N N . PRO A 1 84 ? 16.476 -7.394 1.192 1.00 90.50 84 PRO A N 1
ATOM 583 C CA . PRO A 1 84 ? 15.836 -7.448 -0.125 1.00 90.50 84 PRO A CA 1
ATOM 584 C C . PRO A 1 84 ? 14.428 -8.071 -0.049 1.00 90.50 84 PRO A C 1
ATOM 586 O O . PRO A 1 84 ? 14.124 -8.821 0.875 1.00 90.50 84 PRO A O 1
ATOM 589 N N . PHE A 1 85 ? 13.580 -7.783 -1.039 1.00 91.81 85 PHE A N 1
ATOM 590 C CA . PHE A 1 85 ? 12.246 -8.376 -1.242 1.00 91.81 85 PHE A CA 1
ATOM 591 C C . PHE A 1 85 ? 11.189 -8.147 -0.149 1.00 91.81 85 PHE A C 1
ATOM 593 O O . PHE A 1 85 ? 10.057 -8.604 -0.295 1.00 91.81 85 PHE A O 1
ATOM 600 N N . GLY A 1 86 ? 11.519 -7.484 0.958 1.00 78.06 86 GLY A N 1
ATOM 601 C CA . GLY A 1 86 ? 10.636 -7.452 2.119 1.00 78.06 86 GLY A CA 1
ATOM 602 C C . GLY A 1 86 ? 9.502 -6.445 2.004 1.00 78.06 86 GLY A C 1
ATOM 603 O O . GLY A 1 86 ? 9.501 -5.600 1.115 1.00 78.06 86 GLY A O 1
ATOM 604 N N . PRO A 1 87 ? 8.517 -6.525 2.910 1.00 92.88 87 PRO A N 1
ATOM 605 C CA . PRO A 1 87 ? 7.373 -5.641 2.840 1.00 92.88 87 PRO A CA 1
ATOM 606 C C . PRO A 1 87 ? 7.805 -4.190 3.053 1.00 92.88 87 PRO A C 1
ATOM 608 O O . PRO A 1 87 ? 8.492 -3.877 4.034 1.00 92.88 87 PRO A O 1
ATOM 611 N N . ALA A 1 88 ? 7.346 -3.300 2.178 1.00 98.12 88 ALA A N 1
ATOM 612 C CA . ALA A 1 88 ? 7.320 -1.879 2.479 1.00 98.12 88 ALA A CA 1
ATOM 613 C C . ALA A 1 88 ? 6.352 -1.622 3.645 1.00 98.12 88 ALA A C 1
ATOM 615 O O . ALA A 1 88 ? 5.272 -2.212 3.721 1.00 98.12 88 ALA A O 1
ATOM 616 N N . THR A 1 89 ? 6.766 -0.771 4.582 1.00 98.62 89 THR A N 1
ATOM 617 C CA . THR A 1 89 ? 5.979 -0.360 5.749 1.00 98.62 89 THR A CA 1
ATOM 618 C C . THR A 1 89 ? 5.753 1.143 5.693 1.00 98.62 89 THR A C 1
ATOM 620 O O . THR A 1 89 ? 6.709 1.914 5.652 1.00 98.62 89 THR A O 1
ATOM 623 N N . TYR A 1 90 ? 4.488 1.540 5.729 1.00 98.69 90 TYR A N 1
ATOM 624 C CA . TYR A 1 90 ? 3.997 2.904 5.598 1.00 98.69 90 TYR A CA 1
ATOM 625 C C . TYR A 1 90 ? 3.452 3.374 6.953 1.00 98.69 90 TYR A C 1
ATOM 627 O O . TYR A 1 90 ? 2.588 2.694 7.518 1.00 98.69 90 TYR A O 1
ATOM 635 N N . PRO A 1 91 ? 3.955 4.484 7.519 1.00 98.25 91 PRO A N 1
ATOM 636 C CA . PRO A 1 91 ? 3.492 4.983 8.809 1.00 98.25 91 PRO A CA 1
ATOM 637 C C . PRO A 1 91 ? 2.100 5.607 8.688 1.00 98.25 91 PRO A C 1
ATOM 639 O O . PRO A 1 91 ? 1.774 6.223 7.672 1.00 98.25 91 PRO A O 1
ATOM 642 N N . ALA A 1 92 ? 1.286 5.476 9.733 1.00 97.44 92 ALA A N 1
ATOM 643 C CA . ALA A 1 92 ? 0.004 6.166 9.799 1.00 97.44 92 ALA A CA 1
ATOM 644 C C . ALA A 1 92 ? 0.180 7.693 9.834 1.00 97.44 92 ALA A C 1
ATOM 646 O O . ALA A 1 92 ? 1.107 8.213 10.459 1.00 97.44 92 ALA A O 1
ATOM 647 N N . THR A 1 93 ? -0.731 8.408 9.179 1.00 95.81 93 THR A N 1
ATOM 648 C CA . THR A 1 93 ? -0.826 9.877 9.210 1.00 95.81 93 THR A CA 1
ATOM 649 C C . THR A 1 93 ? -2.154 10.356 9.783 1.00 95.81 93 THR A C 1
ATOM 651 O O . THR A 1 93 ? -2.209 11.446 10.353 1.00 95.81 93 THR A O 1
ATOM 654 N N . SER A 1 94 ? -3.214 9.551 9.686 1.00 88.44 94 SER A N 1
ATOM 655 C CA . SER A 1 94 ? -4.474 9.802 10.387 1.00 88.44 94 SER A CA 1
ATOM 656 C C . SER A 1 94 ? -4.329 9.541 11.890 1.00 88.44 94 SER A C 1
ATOM 658 O O . SER A 1 94 ? -3.665 8.591 12.306 1.00 88.44 94 SER A O 1
ATOM 660 N N . GLY A 1 95 ? -4.975 10.374 12.705 1.00 89.75 95 GLY A N 1
ATOM 661 C CA . GLY A 1 95 ? -5.029 10.200 14.156 1.00 89.75 95 GLY A CA 1
ATOM 662 C C . GLY A 1 95 ? -6.055 9.160 14.611 1.00 89.75 95 GLY A C 1
ATOM 663 O O . GLY A 1 95 ? -6.630 8.422 13.812 1.00 89.75 95 GLY A O 1
ATOM 664 N N . ALA A 1 96 ? -6.292 9.127 15.921 1.00 90.88 96 ALA A N 1
ATOM 665 C CA . ALA A 1 96 ? -7.329 8.301 16.524 1.00 90.88 96 ALA A CA 1
ATOM 666 C C . ALA A 1 96 ? -8.730 8.665 15.991 1.00 90.88 96 ALA A C 1
ATOM 668 O O . ALA A 1 96 ? -9.045 9.844 15.814 1.00 90.88 96 ALA A O 1
ATOM 669 N N . GLY A 1 97 ? -9.580 7.663 15.778 1.00 91.75 97 GLY A N 1
ATOM 670 C CA . GLY A 1 97 ? -10.938 7.834 15.265 1.00 91.75 97 GLY A CA 1
ATOM 671 C C . GLY A 1 97 ? -11.871 6.693 15.661 1.00 91.75 97 GLY A C 1
ATOM 672 O O . GLY A 1 97 ? -11.579 5.924 16.577 1.00 91.75 97 GLY A O 1
ATOM 673 N N . ALA A 1 98 ? -13.006 6.584 14.968 1.00 91.56 98 ALA A N 1
ATOM 674 C CA . ALA A 1 98 ? -13.949 5.487 15.169 1.00 91.56 98 ALA A CA 1
ATOM 675 C C . ALA A 1 98 ? -13.267 4.119 15.010 1.00 91.56 98 ALA A C 1
ATOM 677 O O . ALA A 1 98 ? -12.230 4.000 14.352 1.00 91.56 98 ALA A O 1
ATOM 678 N N . TYR A 1 99 ? -13.876 3.080 15.584 1.00 91.19 99 TYR A N 1
ATOM 679 C CA . TYR A 1 99 ? -13.403 1.714 15.415 1.00 91.19 99 TYR A CA 1
ATOM 680 C C . TYR A 1 99 ? -13.133 1.401 13.938 1.00 91.19 99 TYR A C 1
ATOM 682 O O . TYR A 1 99 ? -13.989 1.627 13.076 1.00 91.19 99 TYR A O 1
ATOM 690 N N . TRP A 1 100 ? -11.938 0.893 13.643 1.00 91.12 100 TRP A N 1
ATOM 691 C CA . TRP A 1 100 ? -11.447 0.852 12.268 1.00 91.12 100 TRP A CA 1
ATOM 692 C C . TRP A 1 100 ? -12.314 0.021 11.319 1.00 91.12 100 TRP A C 1
ATOM 694 O O . TRP A 1 100 ? -12.485 0.418 10.175 1.00 91.12 100 TRP A O 1
ATOM 704 N N . ASN A 1 101 ? -12.902 -1.089 11.784 1.00 90.69 101 ASN A N 1
ATOM 705 C CA . ASN A 1 101 ? -13.764 -1.969 10.978 1.00 90.69 101 ASN A CA 1
ATOM 706 C C . ASN A 1 101 ? -15.224 -1.471 10.949 1.00 90.69 101 ASN A C 1
ATOM 708 O O . ASN A 1 101 ? -16.162 -2.259 10.872 1.00 90.69 101 ASN A O 1
ATOM 712 N N . THR A 1 102 ? -15.425 -0.159 11.077 1.00 91.06 102 THR A N 1
ATOM 713 C CA . THR A 1 102 ? -16.726 0.487 10.883 1.00 91.06 102 THR A CA 1
ATOM 714 C C . THR A 1 102 ? -16.848 0.898 9.415 1.00 91.06 102 THR A C 1
ATOM 716 O O . THR A 1 102 ? -15.936 1.546 8.894 1.00 91.06 102 THR A O 1
ATOM 719 N N . PRO A 1 103 ? -17.948 0.561 8.717 1.00 93.00 103 PRO A N 1
ATOM 720 C CA . PRO A 1 103 ? -18.163 1.015 7.349 1.00 93.00 103 PRO A CA 1
ATOM 721 C C . PRO A 1 103 ? -18.079 2.542 7.242 1.00 93.00 103 PRO A C 1
ATOM 723 O O . PRO A 1 103 ? -18.722 3.264 8.001 1.00 93.00 103 PRO A O 1
ATOM 726 N N . GLY A 1 104 ? -17.289 3.028 6.288 1.00 92.88 104 GLY A N 1
ATOM 727 C CA . GLY A 1 104 ? -17.012 4.449 6.089 1.00 92.88 104 GLY A CA 1
ATOM 728 C C . GLY A 1 104 ? -15.737 4.953 6.768 1.00 92.88 104 GLY A C 1
ATOM 729 O O . GLY A 1 104 ? -15.320 6.065 6.454 1.00 92.88 104 GLY A O 1
ATOM 730 N N . THR A 1 105 ? -15.091 4.165 7.635 1.00 93.75 105 THR A N 1
ATOM 731 C CA . THR A 1 105 ? -13.792 4.540 8.210 1.00 93.75 105 THR A CA 1
ATOM 732 C C . THR A 1 105 ? -12.698 4.531 7.141 1.00 93.75 105 THR A C 1
ATOM 734 O O . THR A 1 105 ? -12.586 3.590 6.351 1.00 93.75 105 THR A O 1
ATOM 737 N N . GLU A 1 106 ? -11.871 5.574 7.149 1.00 96.25 106 GLU A N 1
ATOM 738 C CA . GLU A 1 106 ? -10.683 5.734 6.310 1.00 96.25 106 GLU A CA 1
ATOM 739 C C . GLU A 1 106 ? -9.459 5.888 7.219 1.00 96.25 106 GLU A C 1
ATOM 741 O O . GLU A 1 106 ? -9.499 6.626 8.204 1.00 96.25 106 GLU A O 1
ATOM 746 N N . LEU A 1 107 ? -8.398 5.141 6.918 1.00 97.19 107 LEU A N 1
ATOM 747 C CA . LEU A 1 107 ? -7.112 5.208 7.606 1.00 97.19 107 LEU A CA 1
ATOM 748 C C . LEU A 1 107 ? -6.050 5.632 6.595 1.00 97.19 107 LEU A C 1
ATOM 750 O O . LEU A 1 107 ? -5.841 4.934 5.598 1.00 97.19 107 LEU A O 1
ATOM 754 N N . ASP A 1 108 ? -5.381 6.747 6.867 1.00 98.06 108 ASP A N 1
ATOM 755 C CA . ASP A 1 108 ? -4.377 7.330 5.984 1.00 98.06 108 ASP A CA 1
ATOM 756 C C . ASP A 1 108 ? -2.966 6.908 6.396 1.00 98.06 108 ASP A C 1
ATOM 758 O O . ASP A 1 108 ? -2.599 6.926 7.578 1.00 98.06 108 ASP A O 1
ATOM 762 N N . PHE A 1 109 ? -2.156 6.571 5.394 1.00 98.56 109 PHE A N 1
ATOM 763 C CA . PHE A 1 109 ? -0.758 6.200 5.545 1.00 98.56 109 PHE A CA 1
ATOM 764 C C . PHE A 1 109 ? 0.121 7.068 4.645 1.00 98.56 109 PHE A C 1
ATOM 766 O O . PHE A 1 109 ? -0.109 7.220 3.441 1.00 98.56 109 PHE A O 1
ATOM 773 N N . GLY A 1 110 ? 1.155 7.637 5.255 1.00 96.88 110 GLY A N 1
ATOM 774 C CA . GLY A 1 110 ? 2.186 8.393 4.562 1.00 96.88 110 GLY A CA 1
ATOM 775 C C . GLY A 1 110 ? 3.218 7.478 3.913 1.00 96.88 110 GLY A C 1
ATOM 776 O O . GLY A 1 110 ? 3.047 6.263 3.819 1.00 96.88 110 GLY A O 1
ATOM 777 N N . GLY A 1 111 ? 4.339 8.063 3.509 1.00 98.00 111 GLY A N 1
ATOM 778 C CA . GLY A 1 111 ? 5.421 7.316 2.891 1.00 98.00 111 GLY A CA 1
ATOM 779 C C . GLY A 1 111 ? 5.218 7.041 1.405 1.00 98.00 111 GLY A C 1
ATOM 780 O O . GLY A 1 111 ? 4.120 7.128 0.848 1.00 98.00 111 GLY A O 1
ATOM 781 N N . SER A 1 112 ? 6.324 6.693 0.760 1.00 98.56 112 SER A N 1
ATOM 782 C CA . SER A 1 112 ? 6.379 6.365 -0.656 1.00 98.56 112 SER A CA 1
ATOM 783 C C . SER A 1 112 ? 7.272 5.155 -0.905 1.00 98.56 112 SER A C 1
ATOM 785 O O . SER A 1 112 ? 8.189 4.861 -0.137 1.00 98.56 112 SER A O 1
ATOM 787 N N . LEU A 1 113 ? 6.987 4.438 -1.988 1.00 98.62 113 LEU A N 1
ATOM 788 C CA . LEU A 1 113 ? 7.819 3.364 -2.511 1.00 98.62 113 LEU A CA 1
ATOM 789 C C . LEU A 1 113 ? 8.150 3.678 -3.965 1.00 98.62 113 LEU A C 1
ATOM 791 O O . LEU A 1 113 ? 7.250 3.829 -4.792 1.00 98.62 113 LEU A O 1
ATOM 795 N N . HIS A 1 114 ? 9.440 3.787 -4.258 1.00 98.62 114 HIS A N 1
ATOM 796 C CA . HIS A 1 114 ? 9.978 4.044 -5.586 1.00 98.62 114 HIS A CA 1
ATOM 797 C C . HIS A 1 114 ? 10.652 2.784 -6.118 1.00 98.62 114 HIS A C 1
ATOM 799 O O .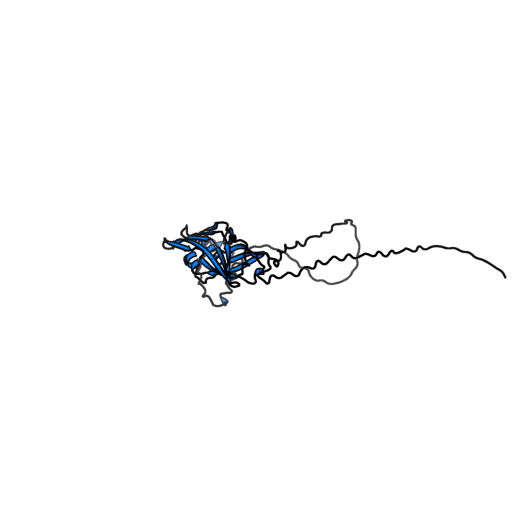 HIS A 1 114 ? 11.506 2.200 -5.452 1.00 98.62 114 HIS A O 1
ATOM 805 N N . LEU A 1 115 ? 10.244 2.356 -7.305 1.00 98.50 115 LEU A N 1
ATOM 806 C CA . LEU A 1 115 ? 10.768 1.204 -8.015 1.00 98.50 115 LEU A CA 1
ATOM 807 C C . LEU A 1 115 ? 11.374 1.698 -9.322 1.00 98.50 115 LEU A C 1
ATOM 809 O O . LEU A 1 115 ? 10.671 2.291 -10.139 1.00 98.50 115 LEU A O 1
ATOM 813 N N . GLN A 1 116 ? 12.653 1.420 -9.539 1.00 98.12 116 GLN A N 1
ATOM 814 C CA . GLN A 1 116 ? 13.336 1.750 -10.784 1.00 98.12 116 GLN A CA 1
ATOM 815 C C . GLN A 1 116 ? 13.983 0.497 -11.366 1.00 98.12 116 GLN A C 1
ATOM 817 O O . GLN A 1 116 ? 14.522 -0.304 -10.614 1.00 98.12 116 GLN A O 1
ATOM 822 N N . GLY A 1 117 ? 13.950 0.314 -12.683 1.00 97.19 117 GLY A N 1
ATOM 823 C CA . GLY A 1 117 ? 14.562 -0.824 -13.376 1.00 97.19 117 GLY A CA 1
ATOM 824 C C . GLY A 1 117 ? 14.795 -0.542 -14.859 1.00 97.19 117 GLY A C 1
ATOM 825 O O . GLY A 1 117 ? 14.503 0.551 -15.342 1.00 97.19 117 GLY A O 1
ATOM 826 N N . HIS A 1 118 ? 15.348 -1.520 -15.578 1.00 96.19 118 HIS A N 1
ATOM 827 C CA . HIS A 1 118 ? 15.677 -1.443 -17.010 1.00 96.19 118 HIS A CA 1
ATOM 828 C C . HIS A 1 118 ? 16.536 -0.232 -17.373 1.00 96.19 118 HIS A C 1
ATOM 830 O O . HIS A 1 118 ? 16.259 0.474 -18.336 1.00 96.19 118 HIS A O 1
ATOM 836 N N . GLY A 1 119 ? 17.543 0.076 -16.553 1.00 94.38 119 GLY A N 1
ATOM 837 C CA . GLY A 1 119 ? 18.395 1.248 -16.785 1.00 94.38 119 GLY A CA 1
ATOM 838 C C . GLY A 1 119 ? 17.646 2.590 -16.755 1.00 94.38 119 GLY A C 1
ATOM 839 O O . GLY A 1 119 ? 18.136 3.563 -17.320 1.00 94.38 119 GLY A O 1
ATOM 840 N N . GLY A 1 120 ? 16.474 2.645 -16.111 1.00 95.00 120 GLY A N 1
ATOM 841 C CA . GLY A 1 120 ? 15.629 3.839 -16.006 1.00 95.00 120 GLY A CA 1
ATOM 842 C C . GLY A 1 120 ? 14.401 3.832 -16.919 1.00 95.00 120 GLY A C 1
ATOM 843 O O . GLY A 1 120 ? 13.556 4.715 -16.790 1.00 95.00 120 GLY A O 1
ATOM 844 N N . ASP A 1 121 ? 14.252 2.834 -17.794 1.00 95.56 121 ASP A N 1
ATOM 845 C CA . ASP A 1 121 ? 13.055 2.683 -18.633 1.00 95.56 121 ASP A CA 1
ATOM 846 C C . ASP A 1 121 ? 11.849 2.103 -17.870 1.00 95.56 121 ASP A C 1
ATOM 848 O O . ASP A 1 121 ? 10.752 2.015 -18.415 1.00 95.56 121 ASP A O 1
ATOM 852 N N . MET A 1 122 ? 12.012 1.777 -16.587 1.00 97.12 122 MET A N 1
ATOM 853 C CA . MET A 1 122 ? 10.921 1.579 -15.637 1.00 97.12 122 MET A CA 1
ATOM 854 C C . MET A 1 122 ? 11.161 2.464 -14.415 1.00 97.12 122 MET A C 1
ATOM 856 O O . MET A 1 122 ? 12.175 2.308 -13.740 1.00 97.12 122 MET A O 1
ATOM 860 N N . ASP A 1 123 ? 10.223 3.359 -14.118 1.00 98.06 123 ASP A N 1
ATOM 861 C CA . ASP A 1 123 ? 10.248 4.256 -12.961 1.00 98.06 123 ASP A CA 1
ATOM 862 C C . ASP A 1 123 ? 8.820 4.395 -12.409 1.00 98.06 123 ASP A C 1
ATOM 864 O O . ASP A 1 123 ? 7.935 4.970 -13.047 1.00 98.06 123 ASP A O 1
ATOM 868 N N . VAL A 1 124 ? 8.569 3.804 -11.243 1.00 98.56 124 VAL A N 1
ATOM 869 C CA . VAL A 1 124 ? 7.247 3.743 -10.615 1.00 98.56 124 VAL A CA 1
ATOM 870 C C . VAL A 1 124 ? 7.337 4.253 -9.189 1.00 98.56 124 VAL A C 1
ATOM 872 O O . VAL A 1 124 ? 8.087 3.721 -8.380 1.00 98.56 124 VAL A O 1
ATOM 875 N N . THR A 1 125 ? 6.528 5.248 -8.848 1.00 98.75 125 THR A N 1
ATOM 876 C CA . THR A 1 125 ? 6.356 5.715 -7.469 1.00 98.75 125 THR A CA 1
ATOM 877 C C . THR A 1 125 ? 4.927 5.454 -7.019 1.00 98.75 125 THR A C 1
ATOM 879 O O . THR A 1 125 ? 3.995 5.844 -7.719 1.00 98.75 125 THR A O 1
ATOM 882 N N . VAL A 1 126 ? 4.752 4.860 -5.838 1.00 98.69 126 VAL A N 1
ATOM 883 C CA . VAL A 1 126 ? 3.459 4.683 -5.156 1.00 98.69 126 VAL A CA 1
ATOM 884 C C . VAL A 1 126 ? 3.514 5.378 -3.802 1.00 98.69 126 VAL A C 1
ATOM 886 O O . VAL A 1 126 ? 4.507 5.245 -3.089 1.00 98.69 126 VAL A O 1
ATOM 889 N N . LYS A 1 127 ? 2.474 6.130 -3.442 1.00 98.56 127 LYS A N 1
ATOM 890 C CA . LYS A 1 127 ? 2.405 6.891 -2.186 1.00 98.56 127 LYS A CA 1
ATOM 891 C C . LYS A 1 127 ? 0.968 7.184 -1.764 1.00 98.56 127 LYS A C 1
ATOM 893 O O . LYS A 1 127 ? 0.039 6.877 -2.510 1.00 98.56 127 LYS A O 1
ATOM 898 N N . ASN A 1 128 ? 0.807 7.848 -0.618 1.00 97.00 128 ASN A N 1
ATOM 899 C CA . ASN A 1 128 ? -0.490 8.287 -0.087 1.00 97.00 128 ASN A CA 1
ATOM 900 C C . ASN A 1 128 ? -1.479 7.115 -0.004 1.00 97.00 128 ASN A C 1
ATOM 902 O O . ASN A 1 128 ? -2.540 7.147 -0.628 1.00 97.00 128 ASN A O 1
ATOM 906 N N . LEU A 1 129 ? -1.079 6.037 0.673 1.00 98.62 129 LEU A N 1
ATOM 907 C CA . LEU A 1 129 ? -1.917 4.849 0.771 1.00 98.62 129 LEU A CA 1
ATOM 908 C C . LEU A 1 129 ? -3.052 5.082 1.763 1.00 98.62 129 LEU A C 1
ATOM 910 O O . LEU A 1 129 ? -2.855 5.707 2.803 1.00 98.62 129 LEU A O 1
ATOM 914 N N . LYS A 1 130 ? -4.227 4.531 1.462 1.00 98.50 130 LYS A N 1
ATOM 915 C CA . LYS A 1 130 ? -5.399 4.632 2.334 1.00 98.50 130 LYS A CA 1
ATOM 916 C C . LYS A 1 130 ? -6.139 3.315 2.399 1.00 98.50 130 LYS A C 1
ATOM 918 O O . LYS A 1 130 ? -6.373 2.686 1.369 1.00 98.50 130 LYS A O 1
ATOM 923 N N . VAL A 1 131 ? -6.546 2.916 3.595 1.00 98.06 131 VAL A N 1
ATOM 924 C CA . VAL A 1 131 ? -7.456 1.783 3.782 1.00 98.06 131 VAL A CA 1
ATOM 925 C C . VAL A 1 131 ? -8.837 2.337 4.085 1.00 98.06 131 VAL A C 1
ATOM 927 O O . VAL A 1 131 ? -9.031 2.975 5.116 1.00 98.06 131 VAL A O 1
ATOM 930 N N . LYS A 1 132 ? -9.797 2.076 3.197 1.00 97.81 132 LYS A N 1
ATOM 931 C CA . LYS A 1 132 ? -11.195 2.472 3.362 1.00 97.81 132 LYS A CA 1
ATOM 932 C C . LYS A 1 132 ? -12.060 1.251 3.611 1.00 97.81 132 LYS A C 1
ATOM 934 O O . LYS A 1 132 ? -12.157 0.364 2.762 1.00 97.81 132 LYS A O 1
ATOM 939 N N . VAL A 1 133 ? -12.734 1.209 4.751 1.00 96.25 133 VAL A N 1
ATOM 940 C CA . VAL A 1 133 ? -13.683 0.140 5.068 1.00 96.25 133 VAL A CA 1
ATOM 941 C C . VAL A 1 133 ? -15.017 0.454 4.404 1.00 96.25 133 VAL A C 1
ATOM 943 O O . VAL A 1 133 ? -15.595 1.519 4.608 1.00 96.25 133 VAL A O 1
ATOM 946 N N . THR A 1 134 ? -15.513 -0.463 3.575 1.00 96.00 134 THR A N 1
ATOM 947 C CA . THR A 1 134 ? -16.757 -0.256 2.811 1.00 96.00 134 THR A CA 1
ATOM 948 C C . THR A 1 134 ? -17.936 -1.000 3.421 1.00 96.00 134 THR A C 1
ATOM 950 O O . THR A 1 134 ? -19.075 -0.553 3.310 1.00 96.00 134 THR A O 1
ATOM 953 N N . LYS A 1 135 ? -17.663 -2.128 4.077 1.00 91.44 135 LYS A N 1
ATOM 954 C CA . LYS A 1 135 ? -18.620 -2.962 4.806 1.00 91.44 135 LYS A CA 1
ATOM 955 C C . LYS A 1 135 ? -17.860 -3.887 5.757 1.00 91.44 135 LYS A C 1
ATOM 957 O O . LYS A 1 135 ? -16.633 -3.948 5.705 1.00 91.44 135 LYS A O 1
ATOM 962 N N . ASP A 1 136 ? -18.584 -4.658 6.557 1.00 84.50 136 ASP A N 1
ATOM 963 C CA . ASP A 1 136 ? -17.986 -5.621 7.483 1.00 84.50 136 ASP A CA 1
ATOM 964 C C . ASP A 1 136 ? -16.982 -6.543 6.774 1.00 84.50 136 ASP A C 1
ATOM 966 O O . ASP A 1 136 ? -17.318 -7.241 5.810 1.00 84.50 136 ASP A O 1
ATOM 970 N N . ASN A 1 137 ? -15.739 -6.535 7.261 1.00 87.25 137 ASN A N 1
ATOM 971 C CA . ASN A 1 137 ? -14.628 -7.346 6.757 1.00 87.25 137 ASN A CA 1
ATOM 972 C C . ASN A 1 137 ? -14.296 -7.155 5.262 1.00 87.25 137 ASN A C 1
ATOM 974 O O . ASN A 1 137 ? -13.583 -7.980 4.687 1.00 87.25 137 ASN A O 1
ATOM 978 N N . ALA A 1 138 ? -14.703 -6.044 4.638 1.00 94.38 138 ALA A N 1
ATOM 979 C CA . ALA A 1 138 ? -14.249 -5.694 3.296 1.00 94.38 138 ALA A CA 1
ATOM 980 C C . ALA A 1 138 ? -14.039 -4.190 3.094 1.00 94.38 138 ALA A C 1
ATOM 982 O O . ALA A 1 138 ? -14.666 -3.330 3.715 1.00 94.38 138 ALA A O 1
ATOM 983 N N . GLY A 1 139 ? -13.153 -3.862 2.166 1.00 97.31 139 GLY A N 1
ATOM 984 C CA . GLY A 1 139 ? -12.741 -2.492 1.933 1.00 97.31 139 GLY A CA 1
ATOM 985 C C . GLY A 1 139 ? -12.036 -2.302 0.606 1.00 97.31 139 GLY A C 1
ATOM 986 O O . GLY A 1 139 ? -12.036 -3.168 -0.272 1.00 97.31 139 GLY A O 1
ATOM 987 N N . GLU A 1 140 ? -11.390 -1.157 0.507 1.00 98.56 140 GLU A N 1
ATOM 988 C CA . GLU A 1 140 ? -10.564 -0.743 -0.611 1.00 98.56 140 GLU A CA 1
ATOM 989 C C . GLU A 1 140 ? -9.210 -0.268 -0.083 1.00 98.56 140 GLU A C 1
ATOM 991 O O . GLU A 1 140 ? -9.128 0.398 0.951 1.00 98.56 140 GLU A O 1
ATOM 996 N N . LEU A 1 141 ? -8.148 -0.620 -0.803 1.00 98.69 141 LEU A N 1
ATOM 997 C CA . LEU A 1 141 ? -6.822 -0.044 -0.641 1.00 98.69 141 LEU A CA 1
ATOM 998 C C . LEU A 1 141 ? -6.614 0.948 -1.780 1.00 98.69 141 LEU A C 1
ATOM 1000 O O . LEU A 1 141 ? -6.545 0.560 -2.951 1.00 98.69 141 LEU A O 1
ATOM 1004 N N . LEU A 1 142 ? -6.544 2.224 -1.426 1.00 98.81 142 LEU A N 1
ATOM 1005 C CA . LEU A 1 142 ? -6.335 3.324 -2.350 1.00 98.81 142 LEU A CA 1
ATOM 1006 C C . LEU A 1 142 ? -4.879 3.779 -2.304 1.00 98.81 142 LEU A C 1
ATOM 1008 O O . LEU A 1 142 ? -4.174 3.562 -1.316 1.00 98.81 142 LEU A O 1
ATOM 1012 N N . GLY A 1 143 ? -4.439 4.435 -3.370 1.00 98.62 143 GLY A N 1
ATOM 1013 C CA . GLY A 1 143 ? -3.127 5.051 -3.434 1.00 98.62 143 GLY A CA 1
ATOM 1014 C C . GLY A 1 143 ? -2.980 5.991 -4.617 1.00 98.62 143 GLY A C 1
ATOM 1015 O O . GLY A 1 143 ? -3.741 5.953 -5.583 1.00 98.62 143 GLY A O 1
ATOM 1016 N N . SER A 1 144 ? -1.963 6.835 -4.544 1.00 98.75 144 SER A N 1
ATOM 1017 C CA . SER A 1 144 ? -1.521 7.669 -5.656 1.00 98.75 144 SER A CA 1
ATOM 1018 C C . SER A 1 144 ? -0.279 7.055 -6.290 1.00 98.75 144 SER A C 1
ATOM 1020 O O . SER A 1 144 ? 0.590 6.538 -5.584 1.00 98.75 144 SER A O 1
ATOM 1022 N N . TYR A 1 145 ? -0.159 7.132 -7.612 1.00 98.75 145 TYR A N 1
ATOM 1023 C CA . TYR A 1 145 ? 1.022 6.626 -8.299 1.00 98.75 145 TYR A CA 1
ATOM 1024 C C . TYR A 1 145 ? 1.415 7.464 -9.509 1.00 98.75 145 TYR A C 1
ATOM 1026 O O . TYR A 1 145 ? 0.597 8.158 -10.115 1.00 98.75 145 TYR A O 1
ATOM 1034 N N . VAL A 1 146 ? 2.691 7.358 -9.868 1.00 98.56 146 VAL A N 1
ATOM 1035 C CA . VAL A 1 146 ? 3.276 7.905 -11.092 1.00 98.56 146 VAL A CA 1
ATOM 1036 C C . VAL A 1 146 ? 4.140 6.817 -11.716 1.00 98.56 146 VAL A C 1
ATOM 1038 O O . VAL A 1 146 ? 5.020 6.276 -11.052 1.00 98.56 146 VAL A O 1
ATOM 1041 N N . VAL A 1 147 ? 3.894 6.520 -12.986 1.00 98.25 147 VAL A N 1
ATOM 1042 C CA . VAL A 1 147 ? 4.675 5.612 -13.828 1.00 98.25 147 VAL A CA 1
ATOM 1043 C C . VAL A 1 147 ? 5.302 6.430 -14.945 1.00 98.25 147 VAL A C 1
ATOM 1045 O O . VAL A 1 147 ? 4.610 7.197 -15.620 1.00 98.25 147 VAL A O 1
ATOM 1048 N N . LYS A 1 148 ? 6.602 6.250 -15.148 1.00 97.75 148 LYS A N 1
ATOM 1049 C CA . LYS A 1 148 ? 7.391 6.808 -16.243 1.00 97.75 148 LYS A CA 1
ATOM 1050 C C . LYS A 1 148 ? 8.317 5.726 -16.787 1.00 97.75 148 LYS A C 1
ATOM 1052 O O . LYS A 1 148 ? 8.671 4.790 -16.071 1.00 97.75 148 LYS A O 1
ATOM 1057 N N . GLY A 1 149 ? 8.728 5.874 -18.038 1.00 94.75 149 GLY A N 1
ATOM 1058 C CA . GLY A 1 149 ? 9.691 4.970 -18.648 1.00 94.75 149 GLY A CA 1
ATOM 1059 C C . GLY A 1 149 ? 9.430 4.762 -20.128 1.00 94.75 149 GLY A C 1
ATOM 1060 O O . GLY A 1 149 ? 8.752 5.573 -20.764 1.00 94.75 149 GLY A O 1
ATOM 1061 N N . LYS A 1 150 ? 9.952 3.659 -20.662 1.00 93.38 150 LYS A N 1
ATOM 1062 C CA . LYS A 1 150 ? 9.777 3.268 -22.061 1.00 93.38 150 LYS A CA 1
ATOM 1063 C C . LYS A 1 150 ? 9.339 1.816 -22.184 1.00 93.38 150 LYS A C 1
ATOM 1065 O O . LYS A 1 150 ? 9.652 0.986 -21.335 1.00 93.38 150 LYS A O 1
ATOM 1070 N N . ASP A 1 151 ? 8.608 1.521 -23.252 1.00 88.06 151 ASP A N 1
ATOM 1071 C CA . ASP A 1 151 ? 8.253 0.154 -23.617 1.00 88.06 151 ASP A CA 1
ATOM 1072 C C . ASP A 1 151 ? 9.448 -0.591 -24.237 1.00 88.06 151 ASP A C 1
ATOM 1074 O O . ASP A 1 151 ? 10.505 -0.021 -24.516 1.00 88.06 151 ASP A O 1
ATOM 1078 N N . GLY A 1 152 ? 9.276 -1.887 -24.511 1.00 83.94 152 GLY A N 1
ATOM 1079 C CA . GLY A 1 152 ? 10.308 -2.697 -25.171 1.00 83.94 152 GLY A CA 1
ATOM 1080 C C . GLY A 1 152 ? 10.642 -2.267 -26.610 1.00 83.94 152 GLY A C 1
ATOM 1081 O O . GLY A 1 152 ? 11.608 -2.768 -27.181 1.00 83.94 152 GLY A O 1
ATOM 1082 N N . ALA A 1 153 ? 9.862 -1.358 -27.203 1.00 88.88 153 ALA A N 1
ATOM 1083 C CA . ALA A 1 153 ? 10.130 -0.728 -28.493 1.00 88.88 153 ALA A CA 1
ATOM 1084 C C . ALA A 1 153 ? 10.750 0.680 -28.348 1.00 88.88 153 ALA A C 1
ATOM 1086 O O . ALA A 1 153 ? 10.948 1.362 -29.356 1.00 88.88 153 ALA A O 1
ATOM 1087 N N . GLY A 1 154 ? 11.063 1.116 -27.123 1.00 89.44 154 GLY A N 1
ATOM 1088 C CA . GLY A 1 154 ? 11.658 2.415 -26.821 1.00 89.44 154 GLY A CA 1
ATOM 1089 C C . GLY A 1 154 ? 10.682 3.591 -26.895 1.00 89.44 154 GLY A C 1
ATOM 1090 O O . GLY A 1 154 ? 11.129 4.732 -26.999 1.00 89.44 154 GLY A O 1
ATOM 1091 N N . LYS A 1 155 ? 9.368 3.352 -26.877 1.00 92.25 155 LYS A N 1
ATOM 1092 C CA . LYS A 1 155 ? 8.356 4.415 -26.842 1.00 92.25 155 LYS A CA 1
ATOM 1093 C C . LYS A 1 155 ? 8.060 4.815 -25.411 1.00 92.25 155 LYS A C 1
ATOM 1095 O O . LYS A 1 155 ? 7.932 3.951 -24.551 1.00 92.25 155 LYS A O 1
ATOM 1100 N N . ASP A 1 156 ? 7.885 6.112 -25.183 1.00 94.06 156 ASP A N 1
ATOM 1101 C CA . ASP A 1 156 ? 7.509 6.616 -23.867 1.00 94.06 156 ASP A CA 1
ATOM 1102 C C . ASP A 1 156 ? 6.180 6.011 -23.406 1.00 94.06 156 ASP A C 1
ATOM 1104 O O . ASP A 1 156 ? 5.189 5.972 -24.143 1.00 94.06 156 ASP A O 1
ATOM 1108 N N . GLN A 1 157 ? 6.168 5.572 -22.153 1.00 91.69 157 GLN A N 1
ATOM 1109 C CA . GLN A 1 157 ? 4.990 5.065 -21.473 1.00 91.69 157 GLN A CA 1
ATOM 1110 C C . GLN A 1 157 ? 4.878 5.691 -20.087 1.00 91.69 157 GLN A C 1
ATOM 1112 O O . GLN A 1 157 ? 5.870 6.011 -19.425 1.00 91.69 157 GLN A O 1
ATOM 1117 N N . GLY A 1 158 ? 3.644 5.865 -19.633 1.00 94.62 158 GLY A N 1
ATOM 1118 C CA . GLY A 1 158 ? 3.392 6.411 -18.316 1.00 94.62 158 GLY A CA 1
ATOM 1119 C C . GLY A 1 158 ? 1.920 6.428 -17.964 1.00 94.62 158 GLY A C 1
ATOM 1120 O O . GLY A 1 158 ? 1.040 6.372 -18.824 1.00 94.62 158 GLY A O 1
ATOM 1121 N N . ALA A 1 159 ? 1.668 6.501 -16.669 1.00 97.38 159 ALA A N 1
ATOM 1122 C CA . ALA A 1 159 ? 0.343 6.585 -16.093 1.00 97.38 159 ALA A CA 1
ATOM 1123 C C . ALA A 1 159 ? 0.446 7.302 -14.750 1.00 97.38 159 ALA A C 1
ATOM 1125 O O . ALA A 1 159 ? 1.379 7.065 -13.986 1.00 97.38 159 ALA A O 1
ATOM 1126 N N . THR A 1 160 ? -0.529 8.148 -14.448 1.00 98.38 160 THR A N 1
ATOM 1127 C CA . THR A 1 160 ? -0.610 8.844 -13.164 1.00 98.38 160 THR A CA 1
ATOM 1128 C C . THR A 1 160 ? -2.032 8.749 -12.656 1.00 98.38 160 THR A C 1
ATOM 1130 O O . THR A 1 160 ? -2.972 8.944 -13.429 1.00 98.38 160 THR A O 1
ATOM 1133 N N . ALA A 1 161 ? -2.184 8.490 -11.364 1.00 98.44 161 ALA A N 1
ATOM 1134 C CA . ALA A 1 161 ? -3.467 8.574 -10.691 1.00 98.44 161 ALA A CA 1
ATOM 1135 C C . ALA A 1 161 ? -3.294 9.094 -9.261 1.00 98.44 161 ALA A C 1
ATOM 1137 O O . ALA A 1 161 ? -2.237 8.929 -8.645 1.00 98.44 161 ALA A O 1
ATOM 1138 N N . THR A 1 162 ? -4.353 9.707 -8.741 1.00 98.50 162 THR A N 1
ATOM 1139 C CA . THR A 1 162 ? -4.430 10.235 -7.376 1.00 98.50 162 THR A CA 1
ATOM 1140 C C . THR A 1 162 ? -5.601 9.571 -6.674 1.00 98.50 162 THR A C 1
ATOM 1142 O O . THR A 1 162 ? -6.684 9.516 -7.255 1.00 98.50 162 THR A O 1
ATOM 1145 N N . ASP A 1 163 ? -5.378 9.081 -5.453 1.00 97.62 163 ASP A N 1
ATOM 1146 C CA . ASP A 1 163 ? -6.376 8.387 -4.622 1.00 97.62 163 ASP A CA 1
ATOM 1147 C C . ASP A 1 163 ? -7.181 7.331 -5.404 1.00 97.62 163 ASP A C 1
ATOM 1149 O O . ASP A 1 163 ? -8.400 7.210 -5.294 1.00 97.62 163 ASP A O 1
ATOM 1153 N N . ALA A 1 164 ? -6.479 6.565 -6.237 1.00 98.44 164 ALA A N 1
ATOM 1154 C CA . ALA A 1 164 ? -7.066 5.540 -7.077 1.00 98.44 164 ALA A CA 1
ATOM 1155 C C . ALA A 1 164 ? -7.250 4.251 -6.273 1.00 98.44 164 ALA A C 1
ATOM 1157 O O . ALA A 1 164 ? -6.375 3.875 -5.493 1.00 98.44 164 ALA A O 1
ATOM 1158 N N . VAL A 1 165 ? -8.365 3.545 -6.471 1.00 98.69 165 VAL A N 1
ATOM 1159 C CA . VAL A 1 165 ? -8.589 2.241 -5.831 1.00 98.69 165 VAL A CA 1
ATOM 1160 C C . VAL A 1 165 ? -7.651 1.229 -6.476 1.00 98.69 165 VAL A C 1
ATOM 1162 O O . VAL A 1 165 ? -7.903 0.798 -7.597 1.00 98.69 165 VAL A O 1
ATOM 1165 N N . LEU A 1 166 ? -6.575 0.846 -5.789 1.00 98.75 166 LEU A N 1
ATOM 1166 C CA . LEU A 1 166 ? -5.564 -0.088 -6.294 1.00 98.75 166 LEU A CA 1
ATOM 1167 C C . LEU A 1 166 ? -5.990 -1.540 -6.089 1.00 98.75 166 LEU A C 1
ATOM 1169 O O . LEU A 1 166 ? -5.771 -2.390 -6.953 1.00 98.75 166 LEU A O 1
ATOM 1173 N N . ALA A 1 167 ? -6.617 -1.828 -4.949 1.00 98.75 167 ALA A N 1
ATOM 1174 C CA . ALA A 1 167 ? -7.083 -3.166 -4.640 1.00 98.75 167 ALA A CA 1
ATOM 1175 C C . ALA A 1 167 ? -8.406 -3.160 -3.877 1.00 98.75 167 ALA A C 1
ATOM 1177 O O . ALA A 1 167 ? -8.666 -2.297 -3.039 1.00 98.75 167 ALA A O 1
ATOM 1178 N N . LYS A 1 168 ? -9.217 -4.187 -4.122 1.00 98.62 168 LYS A N 1
ATOM 1179 C CA . LYS A 1 168 ? -10.276 -4.591 -3.193 1.00 98.62 168 LYS A CA 1
ATOM 1180 C C . LYS A 1 168 ? -9.637 -5.399 -2.076 1.00 98.62 168 LYS A C 1
ATOM 1182 O O . LYS A 1 168 ? -8.789 -6.247 -2.362 1.00 98.62 168 LYS A O 1
ATOM 1187 N N . VAL A 1 169 ? -10.047 -5.160 -0.835 1.00 98.12 169 VAL A N 1
ATOM 1188 C CA . VAL A 1 169 ? -9.498 -5.870 0.323 1.00 98.12 169 VAL A CA 1
ATOM 1189 C C . VAL A 1 169 ? -10.559 -6.657 1.075 1.00 98.12 169 VAL A C 1
ATOM 1191 O O . VAL A 1 169 ? -11.711 -6.235 1.183 1.00 98.12 169 VAL A O 1
ATOM 1194 N N . THR A 1 170 ? -10.159 -7.814 1.592 1.00 96.69 170 THR A N 1
ATOM 1195 C CA . THR A 1 170 ? -10.931 -8.603 2.559 1.00 96.69 170 THR A CA 1
ATOM 1196 C C . THR A 1 170 ? -10.090 -8.748 3.816 1.00 96.69 170 THR A C 1
ATOM 1198 O O . THR A 1 170 ? -8.937 -9.166 3.722 1.00 96.69 170 THR A O 1
ATOM 1201 N N . PHE A 1 171 ? -10.648 -8.375 4.965 1.00 93.00 171 PHE A N 1
ATOM 1202 C CA . PHE A 1 171 ? -9.965 -8.463 6.255 1.00 93.00 171 PHE A CA 1
ATOM 1203 C C . PHE A 1 171 ? -10.188 -9.853 6.857 1.00 93.00 171 PHE A C 1
ATOM 1205 O O . PHE A 1 171 ? -11.326 -10.330 6.902 1.00 93.00 171 PHE A O 1
ATOM 1212 N N . ASP A 1 172 ? -9.125 -10.492 7.338 1.00 87.88 172 ASP A N 1
ATOM 1213 C CA . ASP A 1 172 ? -9.249 -11.778 8.023 1.00 87.88 172 ASP A CA 1
ATOM 1214 C C . ASP A 1 172 ? -9.958 -11.624 9.386 1.00 87.88 172 ASP A C 1
ATOM 1216 O O . ASP A 1 172 ? -9.832 -10.605 10.073 1.00 87.88 172 ASP A O 1
ATOM 1220 N N . ALA A 1 173 ? -10.734 -12.644 9.772 1.00 64.69 173 ALA A N 1
ATOM 1221 C CA . ALA A 1 173 ? -11.643 -12.616 10.921 1.00 64.69 173 ALA A CA 1
ATOM 1222 C C . ALA A 1 173 ? -11.273 -13.629 12.031 1.00 64.69 173 ALA A C 1
ATOM 1224 O O . ALA A 1 173 ? -10.697 -14.674 11.723 1.00 64.69 173 ALA A O 1
ATOM 1225 N N . PRO A 1 174 ? -11.695 -13.395 13.298 1.00 57.38 174 PRO A N 1
ATOM 1226 C CA . PRO A 1 174 ? -12.376 -12.202 13.795 1.00 57.38 174 PRO A CA 1
ATOM 1227 C C . PRO A 1 174 ? -11.409 -11.213 14.453 1.00 57.38 174 PRO A C 1
ATOM 1229 O O . PRO A 1 174 ? -10.561 -11.558 15.273 1.00 57.38 174 PRO A O 1
ATOM 1232 N N . VAL A 1 175 ? -11.612 -9.941 14.134 1.00 63.34 175 VAL A N 1
ATOM 1233 C CA . VAL A 1 175 ? -10.939 -8.814 14.771 1.00 63.34 175 VAL A CA 1
ATOM 1234 C C . VAL A 1 175 ? -11.357 -8.775 16.242 1.00 63.34 175 VAL A C 1
ATOM 1236 O O . VAL A 1 175 ? -12.508 -8.479 16.563 1.00 63.34 175 VAL A O 1
ATOM 1239 N N . ALA A 1 176 ? -10.440 -9.094 17.152 1.00 71.44 176 ALA A N 1
ATOM 1240 C CA . ALA A 1 176 ? -10.701 -9.099 18.589 1.00 71.44 176 ALA A CA 1
ATOM 1241 C C . ALA A 1 176 ? -10.948 -7.671 19.109 1.00 71.44 176 ALA A C 1
ATOM 1243 O O . ALA A 1 176 ? -10.017 -7.022 19.567 1.00 71.44 176 ALA A O 1
ATOM 1244 N N . LYS A 1 177 ? -12.183 -7.158 19.021 1.00 75.00 177 LYS A N 1
ATOM 1245 C CA . LYS A 1 177 ? -12.571 -5.775 19.386 1.00 75.00 177 LYS A CA 1
ATOM 1246 C C . LYS A 1 177 ? -11.926 -5.256 20.684 1.00 75.00 177 LYS A C 1
ATOM 1248 O O . LYS A 1 177 ? -11.478 -4.121 20.724 1.00 75.00 177 LYS A O 1
ATOM 1253 N N . ALA A 1 178 ? -11.835 -6.100 21.712 1.00 71.75 178 ALA A N 1
ATOM 1254 C CA . ALA A 1 178 ? -11.278 -5.747 23.021 1.00 71.75 178 ALA A CA 1
ATOM 1255 C C . ALA A 1 178 ? -9.734 -5.770 23.115 1.00 71.75 178 ALA A C 1
ATOM 1257 O O . ALA A 1 178 ? -9.196 -5.534 24.194 1.00 71.75 178 ALA A O 1
ATOM 1258 N N . ALA A 1 179 ? -9.014 -6.082 22.032 1.00 83.62 179 ALA A N 1
ATOM 1259 C CA . ALA A 1 179 ? -7.553 -6.110 22.020 1.00 83.62 179 ALA A CA 1
ATOM 1260 C C . ALA A 1 179 ? -6.978 -4.697 21.851 1.00 83.62 179 ALA A C 1
ATOM 1262 O O . ALA A 1 179 ? -7.300 -4.016 20.872 1.00 83.62 179 ALA A O 1
ATOM 1263 N N . ALA A 1 180 ? -6.095 -4.294 22.771 1.00 87.56 180 ALA A N 1
ATOM 1264 C CA . ALA A 1 180 ? -5.420 -2.993 22.753 1.00 87.56 180 ALA A CA 1
ATOM 1265 C C . ALA A 1 180 ? -4.513 -2.782 21.533 1.00 87.56 180 ALA A C 1
ATOM 1267 O O . ALA A 1 180 ? -4.369 -1.654 21.072 1.00 87.56 180 ALA A O 1
ATOM 1268 N N . ALA A 1 181 ? -3.947 -3.848 20.969 1.00 90.19 181 ALA A N 1
ATOM 1269 C CA . ALA A 1 181 ? -3.173 -3.807 19.736 1.00 90.19 181 ALA A CA 1
ATOM 1270 C C . ALA A 1 181 ? -3.606 -4.937 18.804 1.00 90.19 181 ALA A C 1
ATOM 1272 O O . ALA A 1 181 ? -3.926 -6.043 19.244 1.00 90.19 181 ALA A O 1
ATOM 1273 N N . GLN A 1 182 ? -3.634 -4.658 17.501 1.00 88.75 182 GLN A N 1
ATOM 1274 C CA . GLN A 1 182 ? -4.043 -5.622 16.487 1.00 88.75 182 GLN A CA 1
ATOM 1275 C C . GLN A 1 182 ? -3.155 -5.533 15.251 1.00 88.75 182 GLN A C 1
ATOM 1277 O O . GLN A 1 182 ? -2.791 -4.451 14.791 1.00 88.75 182 GLN A O 1
ATOM 1282 N N . SER A 1 183 ? -2.851 -6.700 14.689 1.00 92.88 183 SER A N 1
ATOM 1283 C CA . SER A 1 183 ? -2.330 -6.847 13.332 1.00 92.88 183 SER A CA 1
ATOM 1284 C C . SER A 1 183 ? -3.361 -7.616 12.519 1.00 92.88 183 SER A C 1
ATOM 1286 O O . SER A 1 183 ? -3.707 -8.742 12.866 1.00 92.88 183 SER A O 1
ATOM 1288 N N . VAL A 1 184 ? -3.867 -6.989 11.466 1.00 93.12 184 VAL A N 1
ATOM 1289 C CA . VAL A 1 184 ? -4.958 -7.497 10.638 1.00 93.12 184 VAL A CA 1
ATOM 1290 C C . VAL A 1 184 ? -4.406 -7.780 9.254 1.00 93.12 184 VAL A C 1
ATOM 1292 O O . VAL A 1 184 ? -3.956 -6.864 8.564 1.00 93.12 184 VAL A O 1
ATOM 1295 N N . THR A 1 185 ? -4.441 -9.044 8.849 1.00 95.50 185 THR A N 1
ATOM 1296 C CA . THR A 1 185 ? -4.096 -9.438 7.485 1.00 95.50 185 THR A CA 1
ATOM 1297 C C . THR A 1 185 ? -5.251 -9.115 6.542 1.00 95.50 185 THR A C 1
ATOM 1299 O O . THR A 1 185 ? -6.428 -9.279 6.872 1.00 95.50 185 THR A O 1
ATOM 1302 N N . MET A 1 186 ? -4.897 -8.609 5.368 1.00 96.62 186 MET A N 1
ATOM 1303 C CA . MET A 1 186 ? -5.801 -8.221 4.303 1.00 96.62 186 MET A CA 1
ATOM 1304 C C . MET A 1 186 ? -5.396 -8.940 3.028 1.00 96.62 186 MET A C 1
ATOM 1306 O O . MET A 1 186 ? -4.319 -8.695 2.476 1.00 96.62 186 MET A O 1
ATOM 1310 N N . LYS A 1 187 ? -6.298 -9.764 2.505 1.00 97.75 187 LYS A N 1
ATOM 1311 C CA . LYS A 1 187 ? -6.175 -10.246 1.130 1.00 97.75 187 LYS A CA 1
ATOM 1312 C C . LYS A 1 187 ? -6.461 -9.092 0.193 1.00 97.75 187 LYS A C 1
ATOM 1314 O O . LYS A 1 187 ? -7.447 -8.382 0.395 1.00 97.75 187 LYS A O 1
ATOM 1319 N N . THR A 1 188 ? -5.622 -8.909 -0.821 1.00 98.50 188 THR A N 1
ATOM 1320 C CA . THR A 1 188 ? -5.760 -7.805 -1.772 1.00 98.50 188 THR A CA 1
ATOM 1321 C C . THR A 1 188 ? -5.923 -8.342 -3.195 1.00 98.50 188 THR A C 1
ATOM 1323 O O . THR A 1 188 ? -5.217 -9.255 -3.625 1.00 98.50 188 THR A O 1
ATOM 1326 N N . VAL A 1 189 ? -6.906 -7.804 -3.918 1.00 98.56 189 VAL A N 1
ATOM 1327 C CA . VAL A 1 189 ? -7.239 -8.197 -5.294 1.00 98.56 189 VAL A CA 1
ATOM 1328 C C . VAL A 1 189 ? -7.168 -6.972 -6.191 1.00 98.56 189 VAL A C 1
ATOM 1330 O O . VAL A 1 189 ? -7.827 -5.967 -5.918 1.00 98.56 189 VAL A O 1
ATOM 1333 N N . ALA A 1 190 ? -6.386 -7.065 -7.263 1.00 98.56 190 ALA A N 1
ATOM 1334 C CA . ALA A 1 190 ? -6.102 -5.973 -8.182 1.00 98.56 190 ALA A CA 1
ATOM 1335 C C . ALA A 1 190 ? -7.364 -5.379 -8.821 1.00 98.56 190 ALA A C 1
ATOM 1337 O O . ALA A 1 190 ? -8.274 -6.099 -9.246 1.00 98.56 190 ALA A O 1
ATOM 1338 N N . THR A 1 191 ? -7.389 -4.057 -8.960 1.00 98.56 191 THR A N 1
ATOM 1339 C CA . THR A 1 191 ? -8.316 -3.344 -9.849 1.00 98.56 191 THR A CA 1
ATOM 1340 C C . THR A 1 191 ? -7.661 -3.055 -11.205 1.00 98.56 191 THR A C 1
ATOM 1342 O O . THR A 1 191 ? -6.523 -3.444 -11.466 1.00 98.56 191 THR A O 1
ATOM 1345 N N . GLU A 1 192 ? -8.367 -2.335 -12.080 1.00 97.94 192 GLU A N 1
ATOM 1346 C CA . GLU A 1 192 ? -7.817 -1.846 -13.352 1.00 97.94 192 GLU A CA 1
ATOM 1347 C C . GLU A 1 192 ? -6.634 -0.879 -13.168 1.00 97.94 192 GLU A C 1
ATOM 1349 O O . GLU A 1 192 ? -5.771 -0.773 -14.041 1.00 97.94 192 GLU A O 1
ATOM 1354 N N . GLU A 1 193 ? -6.548 -0.200 -12.022 1.00 98.19 193 GLU A N 1
ATOM 1355 C CA . GLU A 1 193 ? -5.475 0.759 -11.734 1.00 98.19 193 GLU A CA 1
ATOM 1356 C C . GLU A 1 193 ? -4.120 0.063 -11.593 1.00 98.19 193 GLU A C 1
ATOM 1358 O O . GLU A 1 193 ? -3.098 0.581 -12.039 1.00 98.19 193 GLU A O 1
ATOM 1363 N N . ILE A 1 194 ? -4.107 -1.171 -11.089 1.00 98.12 194 ILE A N 1
ATOM 1364 C CA . ILE A 1 194 ? -2.891 -1.987 -11.023 1.00 98.12 194 ILE A CA 1
ATOM 1365 C C . ILE A 1 194 ? -2.383 -2.358 -12.416 1.00 98.12 194 ILE A C 1
ATOM 1367 O O . ILE A 1 194 ? -1.170 -2.426 -12.623 1.00 98.12 194 ILE A O 1
ATOM 1371 N N . THR A 1 195 ? -3.268 -2.539 -13.397 1.00 97.12 195 THR A N 1
ATOM 1372 C CA . THR A 1 195 ? -2.854 -2.768 -14.788 1.00 97.12 195 THR A CA 1
ATOM 1373 C C . THR A 1 195 ? -2.119 -1.558 -15.348 1.00 97.12 195 THR A C 1
ATOM 1375 O O . THR A 1 195 ? -1.093 -1.723 -16.002 1.00 97.12 195 THR A O 1
ATOM 1378 N N . LYS A 1 196 ? -2.564 -0.338 -15.036 1.00 97.00 196 LYS A N 1
ATOM 1379 C CA . LYS A 1 196 ? -1.864 0.892 -15.436 1.00 97.00 196 LYS A CA 1
ATOM 1380 C C . LYS A 1 196 ? -0.549 1.067 -14.669 1.00 97.00 196 LYS A C 1
ATOM 1382 O O . LYS A 1 196 ? 0.484 1.310 -15.285 1.00 97.00 196 LYS A O 1
ATOM 1387 N N . LEU A 1 197 ? -0.572 0.885 -13.346 1.00 97.44 197 LEU A N 1
ATOM 1388 C CA . LEU A 1 197 ? 0.593 0.998 -12.458 1.00 97.44 197 LEU A CA 1
ATOM 1389 C C . LEU A 1 197 ? 1.716 0.032 -12.856 1.00 97.44 197 LEU A C 1
ATOM 1391 O O . LEU A 1 197 ? 2.889 0.389 -12.840 1.00 97.44 197 LEU A O 1
ATOM 1395 N N . SER A 1 198 ? 1.354 -1.191 -13.239 1.00 95.19 198 SER A N 1
ATOM 1396 C CA . SER A 1 198 ? 2.297 -2.238 -13.637 1.00 95.19 198 SER A CA 1
ATOM 1397 C C . SER A 1 198 ? 2.617 -2.251 -15.131 1.00 95.19 198 SER A C 1
ATOM 1399 O O . SER A 1 198 ? 3.262 -3.185 -15.593 1.00 95.19 198 SER A O 1
ATOM 1401 N N . SER A 1 199 ? 2.168 -1.260 -15.911 1.00 93.06 199 SER A N 1
ATOM 1402 C CA . SER A 1 199 ? 2.342 -1.234 -17.375 1.00 93.06 199 SER A CA 1
ATOM 1403 C C . SER A 1 199 ? 1.865 -2.528 -18.064 1.00 93.06 199 SER A C 1
ATOM 1405 O O . SER A 1 199 ? 2.512 -3.062 -18.963 1.00 93.06 199 SER A O 1
ATOM 1407 N N . GLY A 1 200 ? 0.733 -3.064 -17.608 1.00 92.88 200 GLY A N 1
ATOM 1408 C CA . GLY A 1 200 ? 0.065 -4.230 -18.182 1.00 92.88 200 GLY A CA 1
ATOM 1409 C C . GLY A 1 200 ? 0.518 -5.591 -17.648 1.00 92.88 200 GLY A C 1
ATOM 1410 O O . GLY A 1 200 ? -0.025 -6.600 -18.096 1.00 92.88 200 GLY A O 1
ATOM 1411 N N . GLN A 1 201 ? 1.473 -5.649 -16.711 1.00 92.38 201 GLN A N 1
ATOM 1412 C CA . GLN A 1 201 ? 1.981 -6.928 -16.191 1.00 92.38 201 GLN A CA 1
ATOM 1413 C C . GLN A 1 201 ? 0.953 -7.683 -15.339 1.00 92.38 201 GLN A C 1
ATOM 1415 O O . GLN A 1 201 ? 0.943 -8.911 -15.361 1.00 92.38 201 GLN A O 1
ATOM 1420 N N . TYR A 1 202 ? 0.082 -6.967 -14.622 1.00 96.56 202 TYR A N 1
ATOM 1421 C CA . TYR A 1 202 ? -0.960 -7.562 -13.781 1.00 96.56 202 TYR A CA 1
ATOM 1422 C C . TYR A 1 202 ? -2.344 -7.060 -14.177 1.00 96.56 202 TYR A C 1
ATOM 1424 O O . TYR A 1 202 ? -2.550 -5.871 -14.433 1.00 96.56 202 TYR A O 1
ATOM 1432 N N . ARG A 1 203 ? -3.315 -7.967 -14.218 1.00 97.56 203 ARG A N 1
ATOM 1433 C CA . ARG A 1 203 ? -4.697 -7.680 -14.609 1.00 97.56 203 ARG A CA 1
ATOM 1434 C C . ARG A 1 203 ? -5.597 -7.488 -13.395 1.00 97.56 203 ARG A C 1
ATOM 1436 O O . ARG A 1 203 ? -5.346 -8.025 -12.318 1.00 97.56 203 ARG A O 1
ATOM 1443 N N . ALA A 1 204 ? -6.688 -6.756 -13.595 1.00 98.00 204 ALA A N 1
ATOM 1444 C CA . ALA A 1 204 ? -7.765 -6.685 -12.617 1.00 98.00 204 ALA A CA 1
ATOM 1445 C C . ALA A 1 204 ? -8.274 -8.095 -12.259 1.00 98.00 204 ALA A C 1
ATOM 1447 O O . ALA A 1 204 ? -8.416 -8.957 -13.128 1.00 98.00 204 ALA A O 1
ATOM 1448 N N . GLY A 1 205 ? -8.562 -8.317 -10.978 1.00 98.19 205 GLY A N 1
ATOM 1449 C CA . GLY A 1 205 ? -8.983 -9.610 -10.440 1.00 98.19 205 GLY A CA 1
ATOM 1450 C C . GLY A 1 205 ? -7.838 -10.537 -10.029 1.00 98.19 205 GLY A C 1
ATOM 1451 O O . GLY A 1 205 ? -8.103 -11.542 -9.377 1.00 98.19 205 GLY A O 1
ATOM 1452 N N . GLU A 1 206 ? -6.583 -10.218 -10.357 1.00 98.56 206 GLU A N 1
ATOM 1453 C CA . GLU A 1 206 ? -5.441 -10.987 -9.863 1.00 98.56 206 GLU A CA 1
ATOM 1454 C C . GLU A 1 206 ? -5.186 -10.751 -8.375 1.00 98.56 206 GLU A C 1
ATOM 1456 O O . GLU A 1 206 ? -5.334 -9.640 -7.861 1.00 98.56 206 GLU A O 1
ATOM 1461 N N . GLU A 1 207 ? -4.724 -11.799 -7.697 1.00 98.25 207 GLU A N 1
ATOM 1462 C CA . GLU A 1 207 ? -4.223 -11.689 -6.333 1.00 98.25 207 GLU A CA 1
ATOM 1463 C C . GLU A 1 207 ? -2.915 -10.892 -6.301 1.00 98.25 207 GLU A C 1
ATOM 1465 O O . GLU A 1 207 ? -2.017 -11.046 -7.142 1.00 98.25 207 GLU A O 1
ATOM 1470 N N . LEU A 1 208 ? -2.825 -10.021 -5.308 1.00 98.56 208 LEU A N 1
ATOM 1471 C CA . LEU A 1 208 ? -1.681 -9.171 -5.021 1.00 98.56 208 LEU A CA 1
ATOM 1472 C C . LEU A 1 208 ? -0.995 -9.630 -3.730 1.00 98.56 208 LEU A C 1
ATOM 1474 O O . LEU A 1 208 ? -1.369 -10.646 -3.147 1.00 98.56 208 LEU A O 1
ATOM 1478 N N . ALA A 1 209 ? 0.035 -8.903 -3.290 1.00 98.06 209 ALA A N 1
ATOM 1479 C CA . ALA A 1 209 ? 0.627 -9.178 -1.984 1.00 98.06 209 ALA A CA 1
ATOM 1480 C C . ALA A 1 209 ? -0.420 -8.957 -0.883 1.00 98.06 209 ALA A C 1
ATOM 1482 O O . ALA A 1 209 ? -1.159 -7.967 -0.911 1.00 98.06 209 ALA A O 1
ATOM 1483 N N . GLU A 1 210 ? -0.464 -9.841 0.110 1.00 97.69 210 GLU A N 1
ATOM 1484 C CA . GLU A 1 210 ? -1.245 -9.572 1.314 1.00 97.69 210 GLU A CA 1
ATOM 1485 C C . GLU A 1 210 ? -0.740 -8.287 1.979 1.00 97.69 210 GLU A C 1
ATOM 1487 O O . GLU A 1 210 ? 0.457 -7.981 1.994 1.00 97.69 210 GLU A O 1
ATOM 1492 N N . ALA A 1 211 ? -1.674 -7.507 2.507 1.00 97.81 211 ALA A N 1
ATOM 1493 C CA . ALA A 1 211 ? -1.363 -6.317 3.274 1.00 97.81 211 ALA A CA 1
ATOM 1494 C C . ALA A 1 211 ? -1.595 -6.588 4.761 1.00 97.81 211 ALA A C 1
ATOM 1496 O O . ALA A 1 211 ? -2.476 -7.358 5.130 1.00 97.81 211 ALA A O 1
ATOM 1497 N N . VAL A 1 212 ? -0.822 -5.943 5.631 1.00 97.25 212 VAL A N 1
ATOM 1498 C CA . VAL A 1 212 ? -1.013 -6.038 7.083 1.00 97.25 212 VAL A CA 1
ATOM 1499 C C . VAL A 1 212 ? -1.273 -4.652 7.640 1.00 97.25 212 VAL A C 1
ATOM 1501 O O . VAL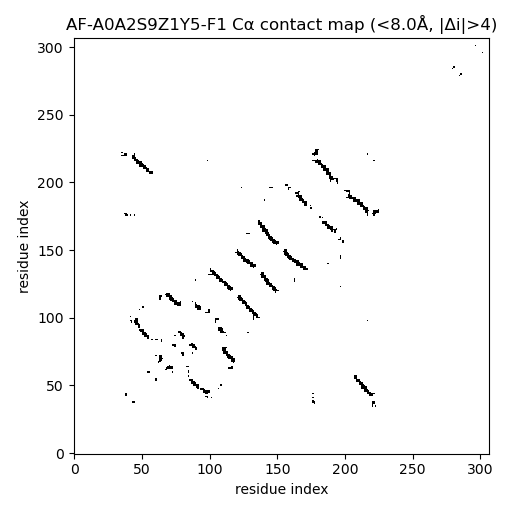 A 1 212 ? -0.400 -3.785 7.601 1.00 97.25 212 VAL A O 1
ATOM 1504 N N . LEU A 1 213 ? -2.472 -4.460 8.177 1.00 96.44 213 LEU A N 1
ATOM 1505 C CA . LEU A 1 213 ? -2.884 -3.257 8.880 1.00 96.44 213 LEU A CA 1
ATOM 1506 C C . LEU A 1 213 ? -2.571 -3.408 10.373 1.00 96.44 213 LEU A C 1
ATOM 1508 O O . LEU A 1 213 ? -3.012 -4.362 11.012 1.00 96.44 213 LEU A O 1
ATOM 1512 N N . ARG A 1 214 ? -1.823 -2.463 10.942 1.00 95.88 214 ARG A N 1
ATOM 1513 C CA . ARG A 1 214 ? -1.555 -2.389 12.382 1.00 95.88 214 ARG A CA 1
ATOM 1514 C C . ARG A 1 214 ? -2.312 -1.233 13.002 1.00 95.88 214 ARG A C 1
ATOM 1516 O O . ARG A 1 214 ? -2.195 -0.100 12.533 1.00 95.88 214 ARG A O 1
ATOM 1523 N N . VAL A 1 215 ? -3.033 -1.523 14.076 1.00 94.75 215 VAL A N 1
ATOM 1524 C CA . VAL A 1 215 ? -3.836 -0.549 14.816 1.00 94.75 215 VAL A CA 1
ATOM 1525 C C . VAL A 1 215 ? -3.722 -0.779 16.318 1.00 94.75 215 VAL A C 1
ATOM 1527 O O . VAL A 1 215 ? -3.457 -1.898 16.764 1.00 94.75 215 VAL A O 1
ATOM 1530 N N . THR A 1 216 ? -3.973 0.265 17.096 1.00 93.50 216 THR A N 1
ATOM 1531 C CA . THR A 1 216 ? -4.218 0.174 18.534 1.00 93.50 216 THR A CA 1
ATOM 1532 C C . THR A 1 216 ? -5.632 0.632 18.850 1.00 93.50 216 THR A C 1
ATOM 1534 O O . THR A 1 216 ? -6.148 1.565 18.237 1.00 93.50 216 THR A O 1
ATOM 1537 N N . ASN A 1 217 ? -6.277 -0.038 19.795 1.00 91.44 217 ASN A N 1
ATOM 1538 C CA . ASN A 1 217 ? -7.611 0.301 20.260 1.00 91.44 217 ASN A CA 1
ATOM 1539 C C . ASN A 1 217 ? -7.540 0.829 21.691 1.00 91.44 217 ASN A C 1
ATOM 1541 O O . ASN A 1 217 ? -6.726 0.381 22.495 1.00 91.44 217 ASN A O 1
ATOM 1545 N N . ALA A 1 218 ? -8.432 1.755 22.009 1.00 89.88 218 ALA A N 1
ATOM 1546 C CA . ALA A 1 218 ? -8.651 2.266 23.351 1.00 89.88 218 ALA A CA 1
ATOM 1547 C C . ALA A 1 218 ? -10.155 2.384 23.614 1.00 89.88 218 ALA A C 1
ATOM 1549 O O . ALA A 1 218 ? -10.945 2.564 22.686 1.00 89.88 218 ALA A O 1
ATOM 1550 N N . GLY A 1 219 ? -10.547 2.279 24.880 1.00 85.06 219 GLY A N 1
ATOM 1551 C CA . GLY A 1 219 ? -11.938 2.360 25.314 1.00 85.06 219 GLY A CA 1
ATOM 1552 C C . GLY A 1 219 ? -12.138 1.693 26.668 1.00 85.06 219 GLY A C 1
ATOM 1553 O O . GLY A 1 219 ? -11.294 0.914 27.108 1.00 85.06 219 GLY A O 1
ATOM 1554 N N . ASP A 1 220 ? -13.273 1.962 27.309 1.00 76.75 220 ASP A N 1
ATOM 1555 C CA . ASP A 1 220 ? -13.583 1.493 28.672 1.00 76.75 220 ASP A CA 1
ATOM 1556 C C . ASP A 1 220 ? -13.636 -0.039 28.806 1.00 76.75 220 ASP A C 1
ATOM 1558 O O . ASP A 1 220 ? -13.569 -0.589 29.905 1.00 76.75 220 ASP A O 1
ATOM 1562 N N . CYS A 1 221 ? -13.780 -0.736 27.681 1.00 74.50 221 CYS A N 1
ATOM 1563 C CA . CYS A 1 221 ? -13.870 -2.189 27.592 1.00 74.50 221 CYS A CA 1
ATOM 1564 C C . CYS A 1 221 ? -12.623 -2.836 26.950 1.00 74.50 221 CYS A C 1
ATOM 1566 O O . CYS A 1 221 ? -12.577 -4.059 26.792 1.00 74.50 221 CYS A O 1
ATOM 1568 N N . VAL A 1 222 ? -11.623 -2.042 26.543 1.00 78.50 222 VAL A N 1
ATOM 1569 C CA . VAL A 1 222 ? -10.381 -2.551 25.946 1.00 78.50 222 VAL A CA 1
ATOM 1570 C C . VAL A 1 222 ? -9.440 -2.949 27.074 1.00 78.50 222 VAL A C 1
ATOM 1572 O O . VAL A 1 222 ? -9.082 -2.128 27.918 1.00 78.50 222 VAL A O 1
ATOM 1575 N N . LEU A 1 223 ? -9.043 -4.221 27.102 1.00 66.81 223 LEU A N 1
ATOM 1576 C CA . LEU A 1 223 ? -8.105 -4.694 28.113 1.00 66.81 223 LEU A CA 1
ATOM 1577 C C . LEU A 1 223 ? -6.734 -4.067 27.835 1.00 66.81 223 LEU A C 1
ATOM 1579 O O . LEU A 1 223 ? -6.282 -4.139 26.688 1.00 66.81 223 LEU A O 1
ATOM 1583 N N . PRO A 1 224 ? -6.061 -3.474 28.840 1.00 60.56 224 PRO A N 1
ATOM 1584 C CA . PRO A 1 224 ? -4.680 -3.046 28.663 1.00 60.56 224 PRO A CA 1
ATOM 1585 C C . PRO A 1 224 ? -3.856 -4.254 28.208 1.00 60.56 224 PRO A C 1
ATOM 1587 O O . PRO A 1 224 ? -4.120 -5.376 28.653 1.00 60.56 224 PRO A O 1
ATOM 1590 N N . GLU A 1 225 ? -2.895 -4.033 27.304 1.00 58.56 225 GLU A N 1
ATOM 1591 C CA . GLU A 1 225 ? -1.965 -5.080 26.874 1.00 58.56 225 GLU A CA 1
ATOM 1592 C C . GLU A 1 225 ? -1.421 -5.768 28.126 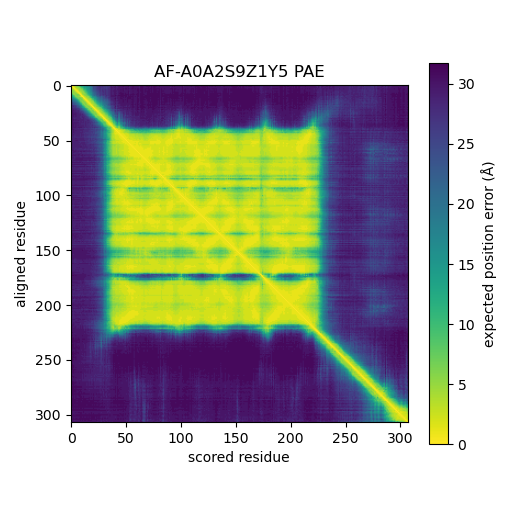1.00 58.56 225 GLU A C 1
ATOM 1594 O O . GLU A 1 225 ? -0.799 -5.127 28.979 1.00 58.56 225 GLU A O 1
ATOM 1599 N N . GLN A 1 226 ? -1.717 -7.061 28.282 1.00 45.94 226 GLN A N 1
ATOM 1600 C CA . GLN A 1 226 ? -1.080 -7.827 29.335 1.00 45.94 226 GLN A CA 1
ATOM 1601 C C . GLN A 1 226 ? 0.380 -7.934 28.928 1.00 45.94 226 GLN A C 1
ATOM 1603 O O . GLN A 1 226 ? 0.728 -8.725 28.056 1.00 45.94 226 GLN A O 1
ATOM 1608 N N . SER A 1 227 ? 1.229 -7.100 29.531 1.00 43.00 227 SER A N 1
ATOM 1609 C CA . SER A 1 227 ? 2.654 -7.381 29.593 1.00 43.00 227 SER A CA 1
ATOM 1610 C C . SER A 1 227 ? 2.769 -8.816 30.085 1.00 43.00 227 SER A C 1
ATOM 1612 O O . SER A 1 227 ? 2.271 -9.107 31.177 1.00 43.00 227 SER A O 1
ATOM 1614 N N . GLU A 1 228 ? 3.341 -9.698 29.265 1.00 48.62 228 GLU A N 1
ATOM 1615 C CA . GLU A 1 228 ? 3.708 -11.054 29.662 1.00 48.62 228 GLU A CA 1
ATOM 1616 C C . GLU A 1 228 ? 4.348 -10.956 31.047 1.00 48.62 228 GLU A C 1
ATOM 1618 O O . GLU A 1 228 ? 5.398 -10.335 31.220 1.00 48.62 228 GLU A O 1
ATOM 1623 N N . GLN A 1 229 ? 3.630 -11.435 32.064 1.00 40.66 229 GLN A N 1
ATOM 1624 C CA . GLN A 1 229 ? 4.139 -11.457 33.422 1.00 40.66 229 GLN A CA 1
ATOM 1625 C C . GLN A 1 229 ? 5.361 -12.367 33.394 1.00 40.66 229 GLN A C 1
ATOM 1627 O O . GLN A 1 229 ? 5.210 -13.574 33.225 1.00 40.66 229 GLN A O 1
ATOM 1632 N N . ASP A 1 230 ? 6.550 -11.779 33.523 1.00 38.94 230 ASP A N 1
ATOM 1633 C CA . ASP A 1 230 ? 7.798 -12.495 33.768 1.00 38.94 230 ASP A CA 1
ATOM 1634 C C . ASP A 1 230 ? 7.585 -13.426 34.972 1.00 38.94 230 ASP A C 1
ATOM 1636 O O . ASP A 1 230 ? 7.411 -12.942 36.099 1.00 38.94 230 ASP A O 1
ATOM 1640 N N . PRO A 1 231 ? 7.526 -14.755 34.783 1.00 47.97 231 PRO A N 1
ATOM 1641 C CA . PRO A 1 231 ? 7.220 -15.658 35.868 1.00 47.97 231 PRO A CA 1
ATOM 1642 C C . PRO A 1 231 ? 8.505 -15.979 36.623 1.00 47.97 231 PRO A C 1
ATOM 1644 O O . PRO A 1 231 ? 8.816 -17.149 36.769 1.00 47.97 231 PRO A O 1
ATOM 1647 N N . GLN A 1 232 ? 9.288 -15.001 37.085 1.00 49.19 232 GLN A N 1
ATOM 1648 C CA . GLN A 1 232 ? 10.471 -15.270 37.910 1.00 49.19 232 GLN A CA 1
ATOM 1649 C C . GLN A 1 232 ? 10.656 -14.225 39.016 1.00 49.19 232 GLN A C 1
ATOM 1651 O O . GLN A 1 232 ? 11.537 -13.367 38.984 1.00 49.19 232 GLN A O 1
ATOM 1656 N N . ARG A 1 233 ? 9.888 -14.392 40.097 1.00 42.69 233 ARG A N 1
ATOM 1657 C CA . ARG A 1 233 ? 10.393 -14.076 41.436 1.00 42.69 233 ARG A CA 1
ATOM 1658 C C . ARG A 1 233 ? 9.884 -15.083 42.458 1.00 42.69 233 ARG A C 1
ATOM 1660 O O . ARG A 1 233 ? 8.770 -14.958 42.939 1.00 42.69 233 ARG A O 1
ATOM 1667 N N . GLU A 1 234 ? 10.725 -16.065 42.767 1.00 41.88 234 GLU A N 1
ATOM 1668 C CA . GLU A 1 234 ? 11.458 -16.114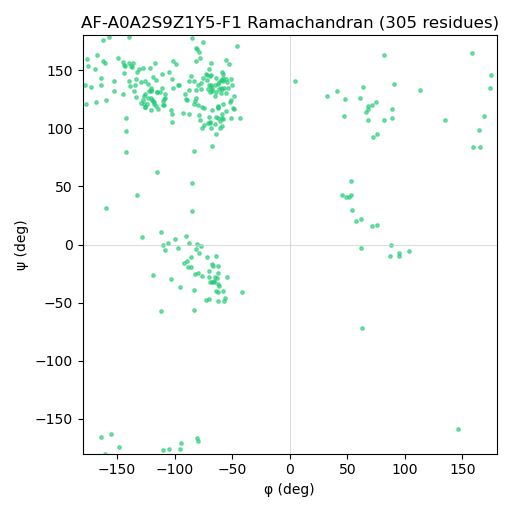 44.042 1.00 41.88 234 GLU A CA 1
ATOM 1669 C C . GLU A 1 234 ? 12.558 -17.192 43.978 1.00 41.88 234 GLU A C 1
ATOM 1671 O O . GLU A 1 234 ? 12.249 -18.370 43.816 1.00 41.88 234 GLU A O 1
ATOM 1676 N N . PRO A 1 235 ? 13.840 -16.849 44.196 1.00 41.47 235 PRO A N 1
ATOM 1677 C CA . PRO A 1 235 ? 14.764 -17.757 44.845 1.00 41.47 235 PRO A CA 1
ATOM 1678 C C . PRO A 1 235 ? 14.930 -17.305 46.298 1.00 41.47 235 PRO A C 1
ATOM 1680 O O . PRO A 1 235 ? 15.591 -16.307 46.591 1.00 41.47 235 PRO A O 1
ATOM 1683 N N . GLY A 1 236 ? 14.316 -18.053 47.213 1.00 36.91 236 GLY A N 1
ATOM 1684 C CA . GLY A 1 236 ? 14.667 -18.014 48.626 1.00 36.91 236 GLY A CA 1
ATOM 1685 C C . GLY A 1 236 ? 16.074 -18.585 48.834 1.00 36.91 236 GLY A C 1
ATOM 1686 O O . GLY A 1 236 ? 16.330 -19.753 48.562 1.00 36.91 236 GLY A O 1
ATOM 1687 N N . PHE A 1 237 ? 16.975 -17.727 49.300 1.00 38.81 237 PHE A N 1
ATOM 1688 C CA . PHE A 1 237 ? 18.311 -17.996 49.858 1.00 38.81 237 PHE A CA 1
ATOM 1689 C C . PHE A 1 237 ? 18.097 -18.525 51.318 1.00 38.81 237 PHE A C 1
ATOM 1691 O O . PHE A 1 237 ? 17.164 -18.041 51.956 1.00 38.81 237 PHE A O 1
ATOM 1698 N N . PHE A 1 238 ? 18.702 -19.596 51.882 1.00 38.59 238 PHE A N 1
ATOM 1699 C CA . PHE A 1 238 ? 20.050 -19.847 52.484 1.00 38.59 238 PHE A CA 1
ATOM 1700 C C . PHE A 1 238 ? 20.103 -21.351 52.881 1.00 38.59 238 PHE A C 1
ATOM 1702 O O . PHE A 1 238 ? 19.140 -21.841 53.462 1.00 38.59 238 PHE A O 1
ATOM 1709 N N . ASP A 1 239 ? 21.021 -22.183 52.371 1.00 38.69 239 ASP A N 1
ATOM 1710 C CA . ASP A 1 239 ? 22.406 -22.517 52.806 1.00 38.69 239 ASP A CA 1
ATOM 1711 C C . ASP A 1 239 ? 22.543 -23.363 54.097 1.00 38.69 239 ASP A C 1
ATOM 1713 O O . ASP A 1 239 ? 22.146 -22.922 55.172 1.00 38.69 239 ASP A O 1
ATOM 1717 N N . PHE A 1 240 ? 23.165 -24.551 53.981 1.00 31.94 240 PHE A N 1
ATOM 1718 C CA . PHE A 1 240 ? 24.315 -24.941 54.816 1.00 31.94 240 PHE A CA 1
ATOM 1719 C C . PHE A 1 240 ? 25.138 -26.074 54.164 1.00 31.94 240 PHE A C 1
ATOM 1721 O O . PHE A 1 240 ? 24.626 -27.151 53.853 1.00 31.94 240 PHE A O 1
ATOM 1728 N N . SER A 1 241 ? 26.435 -25.810 53.985 1.00 43.75 241 SER A N 1
ATOM 1729 C CA . SER A 1 241 ? 27.502 -26.748 53.599 1.00 43.75 241 SER A CA 1
ATOM 1730 C C . SER A 1 241 ? 28.059 -27.577 54.772 1.00 43.75 241 SER A C 1
ATOM 1732 O O . SER A 1 241 ? 27.889 -27.205 55.931 1.00 43.75 241 SER A O 1
ATOM 1734 N N . ALA A 1 242 ? 28.861 -28.593 54.403 1.00 36.78 242 ALA A N 1
ATOM 1735 C CA . ALA A 1 242 ? 29.810 -29.411 55.191 1.00 36.78 242 ALA A CA 1
ATOM 1736 C C . ALA A 1 242 ? 29.216 -30.700 55.810 1.00 36.78 242 ALA A C 1
ATOM 1738 O O . ALA A 1 242 ? 28.102 -30.701 56.308 1.00 36.78 242 ALA A O 1
ATOM 1739 N N . GLU A 1 243 ? 29.864 -31.870 55.827 1.00 35.47 243 GLU A N 1
ATOM 1740 C CA . GLU A 1 243 ? 31.258 -32.265 55.587 1.00 35.47 243 GLU A CA 1
ATOM 1741 C C . GLU A 1 243 ? 31.302 -33.796 55.322 1.00 35.47 243 GLU A C 1
ATOM 1743 O O . GLU A 1 243 ? 30.423 -34.548 55.741 1.00 35.47 243 GLU A O 1
ATOM 1748 N N . GLN A 1 244 ? 32.358 -34.257 54.652 1.00 35.38 244 GLN A N 1
ATOM 1749 C CA . GLN A 1 244 ? 32.726 -35.650 54.344 1.00 35.38 244 GLN A CA 1
ATOM 1750 C C . GLN A 1 244 ? 32.898 -36.589 55.563 1.00 35.38 244 GLN A C 1
ATOM 1752 O O . GLN A 1 244 ? 33.549 -36.198 56.530 1.00 35.38 244 GLN A O 1
ATOM 1757 N N . ARG A 1 245 ? 32.564 -37.890 55.420 1.00 34.84 245 ARG A N 1
ATOM 1758 C CA . ARG A 1 245 ? 33.543 -39.018 55.370 1.00 34.84 245 ARG A CA 1
ATOM 1759 C C . ARG A 1 245 ? 32.907 -40.426 55.357 1.00 34.84 245 ARG A C 1
ATOM 1761 O O . ARG A 1 245 ? 32.087 -40.750 56.200 1.00 34.84 245 ARG A O 1
ATOM 1768 N N . ALA A 1 246 ? 33.462 -41.244 54.456 1.00 31.98 246 ALA A N 1
ATOM 1769 C CA . ALA A 1 246 ? 33.924 -42.634 54.611 1.00 31.98 246 ALA A CA 1
ATOM 1770 C C . ALA A 1 246 ? 32.954 -43.813 54.899 1.00 31.98 246 ALA A C 1
ATOM 1772 O O . ALA A 1 246 ? 32.445 -43.980 55.997 1.00 31.98 246 ALA A O 1
ATOM 1773 N N . GLU A 1 247 ? 32.898 -44.688 53.883 1.00 34.38 247 GLU A N 1
ATOM 1774 C CA . GLU A 1 247 ? 33.067 -46.160 53.877 1.00 34.38 247 GLU A CA 1
ATOM 1775 C C . GLU A 1 247 ? 32.136 -47.103 54.672 1.00 34.38 247 GLU A C 1
ATOM 1777 O O . GLU A 1 247 ? 32.100 -47.098 55.896 1.00 34.38 247 GLU A O 1
ATOM 1782 N N . GLY A 1 248 ? 31.560 -48.078 53.944 1.00 27.45 248 GLY A N 1
ATOM 1783 C CA . GLY A 1 248 ? 31.494 -49.469 54.418 1.00 27.45 248 GLY A CA 1
ATOM 1784 C C . GLY A 1 248 ? 30.169 -50.236 54.271 1.00 27.45 248 GLY A C 1
ATOM 1785 O O . GLY A 1 248 ? 29.291 -50.118 55.110 1.00 27.45 248 GLY A O 1
ATOM 1786 N N . SER A 1 249 ? 30.161 -51.185 53.323 1.00 27.83 249 SER A N 1
ATOM 1787 C CA . SER A 1 249 ? 29.605 -52.552 53.460 1.00 27.83 249 SER A CA 1
ATOM 1788 C C . SER A 1 249 ? 28.121 -52.868 53.145 1.00 27.83 249 SER A C 1
ATOM 1790 O O . SER A 1 249 ? 27.217 -52.596 53.922 1.00 27.83 249 SER A O 1
ATOM 1792 N N . LEU A 1 250 ? 27.962 -53.584 52.016 1.00 32.50 250 LEU A N 1
ATOM 1793 C CA . LEU A 1 250 ? 27.194 -54.826 51.756 1.00 32.50 250 LEU A CA 1
ATOM 1794 C C . LEU A 1 250 ? 25.730 -54.980 52.231 1.00 32.50 250 LEU A C 1
ATOM 1796 O O . LEU A 1 250 ? 25.457 -55.052 53.423 1.00 32.50 250 LEU A O 1
ATOM 1800 N N . GLY A 1 251 ? 24.837 -55.305 51.278 1.00 28.03 251 GLY A N 1
ATOM 1801 C CA . GLY A 1 251 ? 23.633 -56.102 51.571 1.00 28.03 251 GLY A CA 1
ATOM 1802 C C . GLY A 1 251 ? 22.461 -56.013 50.584 1.00 28.03 251 GLY A C 1
ATOM 1803 O O . GLY A 1 251 ? 21.529 -55.269 50.832 1.00 28.03 251 GLY A O 1
ATOM 1804 N N . SER A 1 252 ? 22.524 -56.808 49.506 1.00 30.50 252 SER A N 1
ATOM 1805 C CA . SER A 1 252 ? 21.434 -57.519 48.788 1.00 30.50 252 SER A CA 1
ATOM 1806 C C . SER A 1 252 ? 20.004 -56.944 48.675 1.00 30.50 252 SER A C 1
ATOM 1808 O O . SER A 1 252 ? 19.301 -56.807 49.673 1.00 30.50 252 SER A O 1
ATOM 1810 N N . GLY A 1 253 ? 19.500 -56.882 47.433 1.00 29.69 253 GLY A N 1
ATOM 1811 C CA . GLY A 1 253 ? 18.067 -57.024 47.133 1.00 29.69 253 GLY A CA 1
ATOM 1812 C C . GLY A 1 253 ? 17.663 -56.559 45.728 1.00 29.69 253 GLY A C 1
ATOM 1813 O O . GLY A 1 253 ? 17.518 -55.365 45.516 1.00 29.69 253 GLY A O 1
ATOM 1814 N N . GLU A 1 254 ? 17.541 -57.519 44.801 1.00 32.91 254 GLU A N 1
ATOM 1815 C CA . GLU A 1 254 ? 16.625 -57.633 43.633 1.00 32.91 254 GLU A CA 1
ATOM 1816 C C . GLU A 1 254 ? 15.688 -56.433 43.307 1.00 32.91 254 GLU A C 1
ATOM 1818 O O . GLU A 1 254 ? 15.081 -55.863 44.199 1.00 32.91 254 GLU A O 1
ATOM 1823 N N . ALA A 1 255 ? 15.406 -56.010 42.066 1.00 32.31 255 ALA A N 1
ATOM 1824 C CA . ALA A 1 255 ? 15.295 -56.729 40.799 1.00 32.31 255 ALA A CA 1
ATOM 1825 C C . ALA A 1 255 ? 15.205 -55.761 39.586 1.00 32.31 255 ALA A C 1
ATOM 1827 O O . ALA A 1 255 ? 14.624 -54.686 39.678 1.00 32.31 255 ALA A O 1
ATOM 1828 N N . GLN A 1 256 ? 15.697 -56.250 38.440 1.00 33.78 256 GLN A N 1
ATOM 1829 C CA . GLN A 1 256 ? 15.188 -56.075 37.063 1.00 33.78 256 GLN A CA 1
ATOM 1830 C C . GLN A 1 256 ? 15.238 -54.699 36.344 1.00 33.78 256 GLN A C 1
ATOM 1832 O O . GLN A 1 256 ? 14.437 -53.793 36.535 1.00 33.78 256 GLN A O 1
ATOM 1837 N N . SER A 1 257 ? 16.176 -54.667 35.389 1.00 29.17 257 SER A N 1
ATOM 1838 C CA . SER A 1 257 ? 16.300 -53.905 34.127 1.00 29.17 257 SER A CA 1
ATOM 1839 C C . SER A 1 257 ? 15.001 -53.880 33.261 1.00 29.17 257 SER A C 1
ATOM 1841 O O . SER A 1 257 ? 14.136 -54.712 33.532 1.00 29.17 257 SER A O 1
ATOM 1843 N N . PRO A 1 258 ? 14.872 -53.080 32.157 1.00 48.00 258 PRO A N 1
ATOM 1844 C CA . PRO A 1 258 ? 15.989 -52.650 31.306 1.00 48.00 258 PRO A CA 1
ATOM 1845 C C . PRO A 1 258 ? 15.999 -51.292 30.555 1.00 48.00 258 PRO A C 1
ATOM 1847 O O . PRO A 1 258 ? 14.990 -50.708 30.187 1.00 48.00 258 PRO A O 1
ATOM 1850 N N . PHE A 1 259 ? 17.253 -50.957 30.214 1.00 37.72 259 PHE A N 1
ATOM 1851 C CA . PHE A 1 259 ? 17.807 -50.311 29.014 1.00 37.72 259 PHE A CA 1
ATOM 1852 C C . PHE A 1 259 ? 17.583 -48.815 28.730 1.00 37.72 259 PHE A C 1
ATOM 1854 O O . PHE A 1 259 ? 16.711 -48.396 27.976 1.00 37.72 259 PHE A O 1
ATOM 1861 N N . SER A 1 260 ? 18.571 -48.052 29.212 1.00 31.64 260 SER A N 1
ATOM 1862 C CA . SER A 1 260 ? 19.264 -46.984 28.481 1.00 31.64 260 SER A CA 1
ATOM 1863 C C . SER A 1 260 ? 19.837 -47.422 27.124 1.00 31.64 260 SER A C 1
ATOM 1865 O O . SER A 1 260 ? 20.277 -48.559 26.957 1.00 31.64 260 SER A O 1
ATOM 1867 N N . GLY A 1 261 ? 19.988 -46.432 26.243 1.00 32.62 261 GLY A N 1
ATOM 1868 C CA . GLY A 1 261 ? 20.934 -46.376 25.119 1.00 32.62 261 GLY A CA 1
ATOM 1869 C C . GLY A 1 261 ? 20.497 -45.250 24.180 1.00 32.62 261 GLY A C 1
ATOM 1870 O O . GLY A 1 261 ? 19.598 -45.450 23.379 1.00 32.62 261 GLY A O 1
ATOM 1871 N N . LEU A 1 262 ? 20.851 -43.978 24.395 1.00 33.31 262 LEU A N 1
ATOM 1872 C CA . LEU A 1 262 ? 22.161 -43.328 24.215 1.00 33.31 262 LEU A CA 1
ATOM 1873 C C . LEU A 1 262 ? 22.838 -43.652 22.870 1.00 33.31 262 LEU A C 1
ATOM 1875 O O . LEU A 1 262 ? 23.324 -44.763 22.690 1.00 33.31 262 LEU A O 1
ATOM 1879 N N . LEU A 1 263 ? 22.918 -42.646 21.988 1.00 29.83 263 LEU A N 1
ATOM 1880 C CA . LEU A 1 263 ? 24.143 -42.037 21.411 1.00 29.83 263 LEU A CA 1
ATOM 1881 C C . LEU A 1 263 ? 23.720 -41.111 20.242 1.00 29.83 263 LEU A C 1
ATOM 1883 O O . LEU A 1 263 ? 23.019 -41.536 19.336 1.00 29.83 263 LEU A O 1
ATOM 1887 N N . LEU A 1 264 ? 23.851 -39.788 20.381 1.00 31.62 264 LEU A N 1
ATOM 1888 C CA . LEU A 1 264 ? 25.005 -38.924 20.053 1.00 31.62 264 LEU A CA 1
ATOM 1889 C C . LEU A 1 264 ? 25.111 -38.518 18.563 1.00 31.62 264 LEU A C 1
ATOM 1891 O O . LEU A 1 264 ? 25.562 -39.298 17.737 1.00 31.62 264 LEU A O 1
ATOM 1895 N N . GLY A 1 265 ? 24.792 -37.240 18.303 1.00 27.98 265 GLY A N 1
ATOM 1896 C CA . GLY A 1 265 ? 25.574 -36.293 17.487 1.00 27.98 265 GLY A CA 1
ATOM 1897 C C . GLY A 1 265 ? 25.578 -36.412 15.956 1.00 27.98 265 GLY A C 1
ATOM 1898 O O . GLY A 1 265 ? 26.066 -37.394 15.420 1.00 27.98 265 GLY A O 1
ATOM 1899 N N . LEU A 1 266 ? 25.185 -35.337 15.253 1.00 29.56 266 LEU A N 1
ATOM 1900 C CA . LEU A 1 266 ? 26.087 -34.475 14.456 1.00 29.56 266 LEU A CA 1
ATOM 1901 C C . LEU A 1 266 ? 25.319 -33.400 13.660 1.00 29.56 266 LEU A C 1
ATOM 1903 O O . LEU A 1 266 ? 24.208 -33.601 13.185 1.00 29.56 266 LEU A O 1
ATOM 1907 N N . VAL A 1 267 ? 25.974 -32.248 13.535 1.00 38.22 267 VAL A N 1
ATOM 1908 C CA . VAL A 1 267 ? 25.622 -31.051 12.758 1.00 38.22 267 VAL A CA 1
ATOM 1909 C C . VAL A 1 267 ? 25.757 -31.315 11.252 1.00 38.22 267 VAL A C 1
ATOM 1911 O O . VAL A 1 267 ? 26.793 -31.831 10.846 1.00 38.22 267 VAL A O 1
ATOM 1914 N N . ALA A 1 268 ? 24.805 -30.864 10.422 1.00 31.61 268 ALA A N 1
ATOM 1915 C CA . ALA A 1 268 ? 25.071 -30.445 9.036 1.00 31.61 268 ALA A CA 1
ATOM 1916 C C . ALA A 1 268 ? 23.914 -29.622 8.439 1.00 31.61 268 ALA A C 1
ATOM 1918 O O . ALA A 1 268 ? 22.739 -29.935 8.607 1.00 31.61 268 ALA A O 1
ATOM 1919 N N . ALA A 1 269 ? 24.293 -28.558 7.736 1.00 31.69 269 ALA A N 1
ATOM 1920 C CA . ALA A 1 269 ? 23.449 -27.619 7.015 1.00 31.69 269 ALA A CA 1
ATOM 1921 C C . ALA A 1 269 ? 22.948 -28.164 5.661 1.00 31.69 269 ALA A C 1
ATOM 1923 O O . ALA A 1 269 ? 23.612 -28.992 5.044 1.00 31.69 269 ALA A O 1
ATOM 1924 N N . GLY A 1 270 ? 21.875 -27.557 5.138 1.00 27.33 270 GLY A N 1
ATOM 1925 C CA . GLY A 1 270 ? 21.722 -27.343 3.695 1.00 27.33 270 GLY A CA 1
ATOM 1926 C C . GLY A 1 270 ? 20.605 -28.103 2.968 1.00 27.33 270 GLY A C 1
ATOM 1927 O O . GLY A 1 270 ? 20.513 -29.320 3.017 1.00 27.33 270 GLY A O 1
ATOM 1928 N N . VAL A 1 271 ? 19.872 -27.324 2.162 1.00 32.28 271 VAL A N 1
ATOM 1929 C CA . VAL A 1 271 ? 19.155 -27.712 0.932 1.00 32.28 271 VAL A CA 1
ATOM 1930 C C . VAL A 1 271 ? 17.843 -28.491 1.110 1.00 32.28 271 VAL A C 1
ATOM 1932 O O . VAL A 1 271 ? 17.801 -29.713 1.145 1.00 32.28 271 VAL A O 1
ATOM 1935 N N . GLY A 1 272 ? 16.732 -27.749 1.093 1.00 28.50 272 GLY A N 1
ATOM 1936 C CA . GLY A 1 272 ? 15.371 -28.287 1.022 1.00 28.50 272 GLY A CA 1
ATOM 1937 C C . GLY A 1 272 ? 14.503 -27.576 -0.018 1.00 28.50 272 GLY A C 1
ATOM 1938 O O . GLY A 1 272 ? 13.357 -27.260 0.269 1.00 28.50 272 GLY A O 1
ATOM 1939 N N . LEU A 1 273 ? 15.036 -27.290 -1.213 1.00 39.62 273 LEU A N 1
ATOM 1940 C CA . LEU A 1 273 ? 14.252 -26.794 -2.355 1.00 39.62 273 LEU A CA 1
ATOM 1941 C C . LEU A 1 273 ? 14.276 -27.814 -3.502 1.00 39.62 273 LEU A C 1
ATOM 1943 O O . LEU A 1 273 ? 14.817 -27.552 -4.568 1.00 39.62 273 LEU A O 1
ATOM 1947 N N . ALA A 1 274 ? 13.733 -29.010 -3.258 1.00 37.28 274 ALA A N 1
ATOM 1948 C CA . ALA A 1 274 ? 13.504 -30.020 -4.302 1.00 37.28 274 ALA A CA 1
ATOM 1949 C C . ALA A 1 274 ? 12.451 -31.081 -3.910 1.00 37.28 274 ALA A C 1
ATOM 1951 O O . ALA A 1 274 ? 12.557 -32.231 -4.323 1.00 37.28 274 ALA A O 1
ATOM 1952 N N . ALA A 1 275 ? 11.444 -30.731 -3.097 1.00 37.94 275 ALA A N 1
ATOM 1953 C CA . ALA A 1 275 ? 10.450 -31.708 -2.623 1.00 37.94 275 ALA A CA 1
ATOM 1954 C C . ALA A 1 275 ? 8.975 -31.307 -2.824 1.00 37.94 275 ALA A C 1
ATOM 1956 O O . ALA A 1 275 ? 8.090 -32.035 -2.387 1.00 37.94 275 ALA A O 1
ATOM 1957 N N . LEU A 1 276 ? 8.679 -30.199 -3.517 1.00 38.47 276 LEU A N 1
ATOM 1958 C CA . LEU A 1 276 ? 7.292 -29.758 -3.764 1.00 38.47 276 LEU A CA 1
ATOM 1959 C C . LEU A 1 276 ? 6.810 -29.918 -5.217 1.00 38.47 276 LEU A C 1
ATOM 1961 O O . LEU A 1 276 ? 5.630 -29.726 -5.489 1.00 38.47 276 LEU A O 1
ATOM 1965 N N . THR A 1 277 ? 7.665 -30.339 -6.152 1.00 38.88 277 THR A N 1
ATOM 1966 C CA . THR A 1 277 ? 7.289 -30.473 -7.574 1.00 38.88 277 THR A CA 1
ATOM 1967 C C . THR A 1 277 ? 6.687 -31.831 -7.949 1.00 38.88 277 THR A C 1
ATOM 1969 O O . THR A 1 277 ? 5.960 -31.912 -8.937 1.00 38.88 277 THR A O 1
ATOM 1972 N N . ASN A 1 278 ? 6.881 -32.889 -7.152 1.00 36.41 278 ASN A N 1
ATOM 1973 C CA . ASN A 1 278 ? 6.367 -34.223 -7.502 1.00 36.41 278 ASN A CA 1
ATOM 1974 C C . ASN A 1 278 ? 4.911 -34.490 -7.082 1.00 36.41 278 ASN A C 1
ATOM 1976 O O . ASN A 1 278 ? 4.326 -35.466 -7.547 1.00 36.41 278 ASN A O 1
ATOM 1980 N N . ALA A 1 279 ? 4.291 -33.629 -6.268 1.00 43.25 279 ALA A N 1
ATOM 1981 C CA . ALA A 1 279 ? 2.893 -33.812 -5.864 1.00 43.25 279 ALA A CA 1
ATOM 1982 C C . ALA A 1 279 ? 1.880 -33.350 -6.935 1.00 43.25 279 ALA A C 1
ATOM 1984 O O . ALA A 1 279 ? 0.768 -33.868 -6.985 1.00 43.25 279 ALA A O 1
ATOM 1985 N N . MET A 1 280 ? 2.254 -32.425 -7.833 1.00 44.97 280 MET A N 1
ATOM 1986 C CA . MET A 1 280 ? 1.327 -31.859 -8.831 1.00 44.97 280 MET A CA 1
ATOM 1987 C C . MET A 1 280 ? 1.302 -32.600 -10.179 1.00 44.97 280 MET A C 1
ATOM 1989 O O . MET A 1 280 ? 0.346 -32.454 -10.939 1.00 44.97 280 MET A O 1
ATOM 1993 N N . VAL A 1 281 ? 2.290 -33.453 -10.469 1.00 46.56 281 VAL A N 1
ATOM 1994 C CA . VAL A 1 281 ? 2.289 -34.293 -11.685 1.00 46.56 281 VAL A CA 1
ATOM 1995 C C . VAL A 1 281 ? 1.321 -35.481 -11.548 1.00 46.56 281 VAL A C 1
ATOM 1997 O O . VAL A 1 281 ? 0.730 -35.909 -12.536 1.00 46.56 281 VAL A O 1
ATOM 2000 N N . ALA A 1 282 ? 1.058 -35.951 -10.323 1.00 45.59 282 ALA A N 1
ATOM 2001 C CA . ALA A 1 282 ? 0.120 -37.046 -10.055 1.00 45.59 282 ALA A CA 1
ATOM 2002 C C . ALA A 1 282 ? -1.368 -36.673 -10.249 1.00 45.59 282 ALA A C 1
ATOM 2004 O O . ALA A 1 282 ? -2.216 -37.561 -10.264 1.00 45.59 282 ALA A O 1
ATOM 2005 N N . MET A 1 283 ? -1.694 -35.382 -10.421 1.00 50.34 283 MET A N 1
ATOM 2006 C CA . MET A 1 283 ? -3.074 -34.890 -10.578 1.00 50.34 283 MET A CA 1
ATOM 2007 C C . MET A 1 283 ? -3.450 -34.483 -12.016 1.00 50.34 283 MET A C 1
ATOM 2009 O O . MET A 1 283 ? -4.577 -34.063 -12.249 1.00 50.34 283 MET A O 1
ATOM 2013 N N . GLY A 1 284 ? -2.552 -34.624 -13.000 1.00 48.34 284 GLY A N 1
ATOM 2014 C CA . GLY A 1 284 ? -2.907 -34.537 -14.428 1.00 48.34 284 GLY A CA 1
ATOM 2015 C C . GLY A 1 284 ? -3.276 -33.148 -14.979 1.00 48.34 284 GLY A C 1
ATOM 2016 O O . GLY A 1 284 ? -3.829 -33.069 -16.073 1.00 48.34 284 GLY A O 1
ATOM 2017 N N . ILE A 1 285 ? -2.969 -32.054 -14.272 1.00 59.34 285 ILE A N 1
ATOM 2018 C CA . ILE A 1 285 ? -3.382 -30.688 -14.665 1.00 59.34 285 ILE A CA 1
ATOM 2019 C C . ILE A 1 285 ? -2.361 -29.989 -15.593 1.00 59.34 285 ILE A C 1
ATOM 2021 O O . ILE A 1 285 ? -2.702 -29.010 -16.254 1.00 59.34 285 ILE A O 1
ATOM 2025 N N . VAL A 1 286 ? -1.128 -30.496 -15.732 1.00 45.19 286 VAL A N 1
ATOM 2026 C CA . VAL A 1 286 ? -0.093 -29.864 -16.576 1.00 45.19 286 VAL A CA 1
ATOM 2027 C C . VAL A 1 286 ? 0.639 -30.902 -17.432 1.00 45.19 286 VAL A C 1
ATOM 2029 O O . VAL A 1 286 ? 1.070 -31.944 -16.943 1.00 45.19 286 VAL A O 1
ATOM 2032 N N . LYS A 1 287 ? 0.788 -30.611 -18.730 1.00 48.09 287 LYS A N 1
ATOM 2033 C CA . LYS A 1 287 ? 1.582 -31.407 -19.680 1.00 48.09 287 LYS A CA 1
ATOM 2034 C C . LYS A 1 287 ? 3.070 -31.282 -19.306 1.00 48.09 287 LYS A C 1
ATOM 2036 O O . LYS A 1 287 ? 3.507 -30.156 -19.079 1.00 48.09 287 LYS A O 1
ATOM 2041 N N . PRO A 1 288 ? 3.861 -32.370 -19.246 1.00 43.69 288 PRO A N 1
ATOM 2042 C CA . PRO A 1 288 ? 5.262 -32.273 -18.854 1.00 43.69 288 PRO A CA 1
ATOM 2043 C C . PRO A 1 288 ? 6.027 -31.404 -19.856 1.00 43.69 288 PRO A C 1
ATOM 2045 O O . PRO A 1 288 ? 6.099 -31.721 -21.045 1.00 43.69 288 PRO A O 1
ATOM 2048 N N . SER A 1 289 ? 6.583 -30.297 -19.370 1.00 57.56 289 SER A N 1
ATOM 2049 C CA . SER A 1 289 ? 7.534 -29.491 -20.124 1.00 57.56 289 SER A CA 1
ATOM 2050 C C . SER A 1 289 ? 8.758 -30.350 -20.417 1.00 57.56 289 SER A C 1
ATOM 2052 O O . SER A 1 289 ? 9.439 -30.808 -19.499 1.00 57.56 289 SER A O 1
ATOM 2054 N N . VAL A 1 290 ? 9.029 -30.587 -21.699 1.00 54.41 290 VAL A N 1
ATOM 2055 C CA . VAL A 1 290 ? 10.279 -31.197 -22.148 1.00 54.41 290 VAL A CA 1
ATOM 2056 C C . VAL A 1 290 ? 11.392 -30.216 -21.795 1.00 54.41 290 VAL A C 1
ATOM 2058 O O . VAL A 1 290 ? 11.530 -29.174 -22.433 1.00 54.41 290 VAL A O 1
ATOM 2061 N N . LEU A 1 291 ? 12.140 -30.509 -20.731 1.00 55.28 291 LEU A N 1
ATOM 2062 C CA . LEU A 1 291 ? 13.350 -29.762 -20.411 1.00 55.28 291 LEU A CA 1
ATOM 2063 C C . LEU A 1 291 ? 14.324 -29.902 -21.593 1.00 55.28 291 LEU A C 1
ATOM 2065 O O . LEU A 1 291 ? 14.499 -31.018 -22.095 1.00 55.28 291 LEU A O 1
ATOM 2069 N N . PRO A 1 292 ? 14.958 -28.812 -22.058 1.00 52.72 292 PRO A N 1
ATOM 2070 C CA . PRO A 1 292 ? 16.014 -28.924 -23.052 1.00 52.72 292 PRO A CA 1
ATOM 2071 C C . PRO A 1 292 ? 17.137 -29.790 -22.475 1.00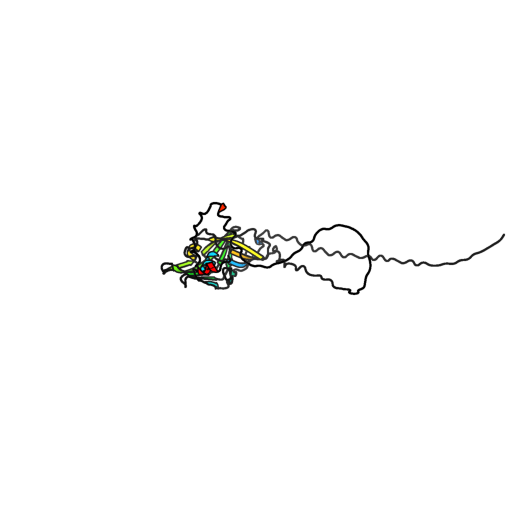 52.72 292 PRO A C 1
ATOM 2073 O O . PRO A 1 292 ? 17.570 -29.580 -21.340 1.00 52.72 292 PRO A O 1
ATOM 2076 N N . GLN A 1 293 ? 17.590 -30.786 -23.242 1.00 54.91 293 GLN A N 1
ATOM 2077 C CA . GLN A 1 293 ? 18.753 -31.579 -22.858 1.00 54.91 293 GLN A CA 1
ATOM 2078 C C . GLN A 1 293 ? 19.948 -30.641 -22.682 1.00 54.91 293 GLN A C 1
ATOM 2080 O O . GLN A 1 293 ? 20.333 -29.930 -23.612 1.00 54.91 293 GLN A O 1
ATOM 2085 N N . LEU A 1 294 ? 20.521 -30.634 -21.479 1.00 56.69 294 LEU A N 1
ATOM 2086 C CA . LEU A 1 294 ? 21.795 -29.973 -21.239 1.00 56.69 294 LEU A CA 1
ATOM 2087 C C . LEU A 1 294 ? 22.869 -30.642 -22.113 1.00 56.69 294 LEU A C 1
ATOM 2089 O O . LEU A 1 294 ? 22.857 -31.870 -22.253 1.00 56.69 294 LEU A O 1
ATOM 2093 N N . PRO A 1 295 ? 23.794 -29.867 -22.702 1.00 73.31 295 PRO A N 1
ATOM 2094 C CA . PRO A 1 295 ? 24.913 -30.439 -23.432 1.00 73.31 295 PRO A CA 1
ATOM 2095 C C . PRO A 1 295 ? 25.746 -31.338 -22.503 1.00 73.31 295 PRO A C 1
ATOM 2097 O O . PRO A 1 295 ? 25.821 -31.076 -21.297 1.00 73.31 295 PRO A O 1
ATOM 2100 N N . PRO A 1 296 ? 26.373 -32.401 -23.037 1.00 79.75 296 PRO A N 1
ATOM 2101 C CA . PRO A 1 296 ? 27.209 -33.284 -22.237 1.00 79.75 296 PRO A CA 1
ATOM 2102 C C . PRO A 1 296 ? 28.346 -32.497 -21.578 1.00 79.75 296 PRO A C 1
ATOM 2104 O O . PRO A 1 296 ? 28.911 -31.577 -22.174 1.00 79.75 296 PRO A O 1
ATOM 2107 N N . LEU A 1 297 ? 28.684 -32.879 -20.344 1.00 76.38 297 LEU A N 1
ATOM 2108 C CA . LEU A 1 297 ? 29.795 -32.288 -19.600 1.00 76.38 297 LEU A CA 1
ATOM 2109 C C . LEU A 1 297 ? 31.089 -32.354 -20.434 1.00 76.38 297 LEU A C 1
ATOM 2111 O O . LEU A 1 297 ? 31.393 -33.420 -20.983 1.00 76.38 297 LEU A O 1
ATOM 2115 N N . PRO A 1 298 ? 31.873 -31.263 -20.513 1.00 82.50 298 PRO A N 1
ATOM 2116 C CA . PRO A 1 298 ? 33.182 -31.266 -21.158 1.00 82.50 298 PRO A CA 1
ATOM 2117 C C . PRO A 1 298 ? 34.059 -32.405 -20.629 1.00 82.50 298 PRO A C 1
ATOM 2119 O O . PRO A 1 298 ? 34.045 -32.696 -19.432 1.00 82.50 298 PRO A O 1
ATOM 2122 N N . ALA A 1 299 ? 34.843 -33.032 -21.511 1.00 78.75 299 ALA A N 1
ATOM 2123 C CA . ALA A 1 299 ? 35.667 -34.200 -21.180 1.00 78.75 299 ALA A CA 1
ATOM 2124 C C . ALA A 1 299 ? 36.616 -33.965 -19.988 1.00 78.75 299 ALA A C 1
ATOM 2126 O O . ALA A 1 299 ? 36.911 -34.894 -19.240 1.00 78.75 299 ALA A O 1
ATOM 2127 N N . GLU A 1 300 ? 37.039 -32.719 -19.763 1.00 76.88 300 GLU A N 1
ATOM 2128 C CA . GLU A 1 300 ? 37.902 -32.351 -18.636 1.00 76.88 300 GLU A CA 1
ATOM 2129 C C . GLU A 1 300 ? 37.231 -32.525 -17.268 1.00 76.88 300 GLU A C 1
ATOM 2131 O O . GLU A 1 300 ? 37.898 -32.882 -16.300 1.00 76.88 300 GLU A O 1
ATOM 2136 N N . LEU A 1 301 ? 35.908 -32.352 -17.183 1.00 71.12 301 LEU A N 1
ATOM 2137 C CA . LEU A 1 301 ? 35.161 -32.506 -15.931 1.00 71.12 301 LEU A CA 1
ATOM 2138 C C . LEU A 1 301 ? 34.741 -33.957 -15.666 1.00 71.12 301 LEU A C 1
ATOM 2140 O O . LEU A 1 301 ? 34.488 -34.320 -14.521 1.00 71.12 301 LEU A O 1
ATOM 2144 N N . GLN A 1 302 ? 34.713 -34.809 -16.695 1.00 74.94 302 GLN A N 1
ATOM 2145 C CA . GLN A 1 302 ? 34.361 -36.226 -16.542 1.00 74.94 302 GLN A CA 1
ATOM 2146 C C . GLN A 1 302 ? 35.442 -37.017 -15.788 1.00 74.94 302 GLN A C 1
ATOM 2148 O O . GLN A 1 302 ? 35.126 -37.972 -15.085 1.00 74.94 302 GLN A O 1
ATOM 2153 N N . ASN A 1 303 ? 36.705 -36.586 -15.873 1.00 72.94 303 ASN A N 1
ATOM 2154 C CA . ASN A 1 303 ? 37.833 -37.228 -15.188 1.00 72.94 303 ASN A CA 1
ATOM 2155 C C . ASN A 1 303 ? 37.937 -36.882 -13.693 1.00 72.94 303 ASN A C 1
ATOM 2157 O O . ASN A 1 303 ? 38.764 -37.465 -12.995 1.00 72.94 303 ASN A O 1
ATOM 2161 N N . LEU A 1 304 ? 37.121 -35.943 -13.204 1.00 74.50 304 LEU A N 1
ATOM 2162 C CA . LEU A 1 304 ? 37.089 -35.532 -11.797 1.00 74.50 304 LEU A CA 1
ATOM 2163 C C . LEU A 1 304 ? 35.987 -36.236 -10.994 1.00 74.50 304 LEU A C 1
ATOM 2165 O O . LEU A 1 304 ? 35.893 -36.035 -9.784 1.00 74.50 304 LEU A O 1
ATOM 2169 N N . LEU A 1 305 ? 35.160 -37.060 -11.643 1.00 66.44 305 LEU A N 1
ATOM 2170 C CA . LEU A 1 305 ? 34.150 -37.850 -10.952 1.00 66.44 305 LEU A CA 1
ATOM 2171 C C . LEU A 1 305 ? 34.788 -39.117 -10.358 1.00 66.44 305 LEU A C 1
ATOM 2173 O O . LEU A 1 305 ? 35.540 -39.806 -11.055 1.00 66.44 305 LEU A O 1
ATOM 2177 N N . PRO A 1 306 ? 34.506 -39.443 -9.083 1.00 66.06 306 PRO A N 1
ATOM 2178 C CA . PRO A 1 306 ? 34.951 -40.696 -8.491 1.00 66.06 306 PRO A CA 1
ATOM 2179 C C . PRO A 1 306 ? 34.339 -41.870 -9.266 1.00 66.06 306 PRO A C 1
ATOM 2181 O O . PRO A 1 306 ? 33.151 -41.843 -9.593 1.00 66.06 306 PRO A O 1
ATOM 2184 N N . ARG A 1 307 ? 35.168 -42.867 -9.589 1.00 63.09 307 ARG A N 1
ATOM 2185 C CA . ARG A 1 307 ? 34.710 -44.128 -10.187 1.00 63.09 307 ARG A CA 1
ATOM 2186 C C . ARG A 1 307 ? 34.002 -45.001 -9.164 1.00 63.09 307 ARG A C 1
ATOM 2188 O O . ARG A 1 307 ? 34.477 -45.029 -8.008 1.00 63.09 307 ARG A O 1
#

Radius of gyration: 38.47 Å; Cα contacts (8 Å, |Δi|>4): 523; chains: 1; bounding box: 58×68×152 Å

pLDDT: mean 74.72, std 25.35, range [27.33, 98.81]

Sequence (307 aa):
MLSVRSRRLAPAALALSVSLGAAALSAPAAVAAEAPKGCTDAAQITTTPVALKWNIKDSYISYVQGLIAQGTVTAGEGATFNAPFGPATYPATSGAGAYWNTPGTELDFGGSLHLQGHGGDMDVTVKNLKVKVTKDNAGELLGSYVVKGKDGAGKDQGATATDAVLAKVTFDAPVAKAAAAQSVTMKTVATEEITKLSSGQYRAGEELAEAVLRVTNAGDCVLPEQSEQDPQREPGFFDFSAEQRAEGSLGSGEAQSPFSGLLLGLVAAGVGLAALTNAMVAMGIVKPSVLPQLPPLPAELQNLLPR

Foldseek 3Di:
DDDDDDDDDDDDDDDDDDDDDDDDDDDPPPPPPDDQLQCPDQQQKKKFWFKKWFDQALVVLCCLVDPNFVKDKDKDFPWDADPDSGTIIFGWPDGIDGRQLDAAHKTWTFIKIWGAGPVRQWTKIKGGWMWHRHHGQKTFIWIWMWIWHADPVRHTAIDTDGRHGAWIWGWDDDDRSQEQKDKIKIWTFGDCVSCRRVVNPDYGRDTGTIMIIIMGMDGPSRDDPPPPPPPDDDDDDDDDDDDDDDDDDDDDDDDDDDDDDDDDDDDDDDDDPPPPPVVVVVVPPDDDDPDPDDPDDPPVVVVVDDD